Protein AF-A0A2E1HLK0-F1 (afdb_monomer_lite)

Radius of gyration: 20.89 Å; chains: 1; bounding box: 50×32×55 Å

Sequence (202 aa):
FPKSDHYNIGYCYNSGTPGMREALDKLLAERWPGEFVRNGKWKLKDTGEIVDCKKFGSVIPSYNDPKLFDEPVSGKNWVLCGDAAGHVNPIHGEGLNHCALGGRLAAKAISKGDPTLFEQYWRSHYSRDMYRAANTKHKIYKPFFMKVGFALGRTPALFGMLADLTRGEYKGKATTNFWFKLPLALIQALFGFKHKEIKALN

Secondary structure (DSSP, 8-state):
---TTS--------TTSTTHHHHHHHHHHHHSTTSSSSSEEEE-TTT--EEEE----------SSGGGGSS--EETTEE--GGGGT---TTT---HHHHHHHHHHHHHHHTTT-TTHHHHHHIIIIIHHHHHHHHHHHHHTSHHHHHHHHHHHTSHHHHHHHHHHHTT---S-HHHHHHHHHHHHHHHHHTT---HHHHTT-

pLDDT: mean 83.31, std 10.84, range [51.59, 98.44]

Structure (mmCIF, N/CA/C/O backbone):
data_AF-A0A2E1HLK0-F1
#
_entry.id   AF-A0A2E1HLK0-F1
#
loop_
_atom_site.group_PDB
_atom_site.id
_atom_site.type_symbol
_atom_site.label_atom_id
_atom_site.label_alt_id
_atom_site.label_comp_id
_atom_site.label_asym_id
_atom_site.label_entity_id
_atom_site.label_seq_id
_atom_site.pdbx_PDB_ins_code
_atom_site.Cartn_x
_atom_site.Cartn_y
_atom_site.Cartn_z
_atom_site.occupancy
_atom_site.B_iso_or_equiv
_atom_site.auth_seq_id
_atom_site.auth_comp_id
_atom_site.auth_asym_id
_atom_site.auth_atom_id
_atom_site.pdbx_PDB_model_num
ATOM 1 N N . PHE A 1 1 ? -11.020 -0.409 -8.533 1.00 53.44 1 PHE A N 1
ATOM 2 C CA . PHE A 1 1 ? -11.902 -1.587 -8.642 1.00 53.44 1 PHE A CA 1
ATOM 3 C C . PHE A 1 1 ? -12.263 -1.791 -10.101 1.00 53.44 1 PHE A C 1
ATOM 5 O O . PHE A 1 1 ? -12.565 -0.789 -10.744 1.00 53.44 1 PHE A O 1
ATOM 12 N N . PRO A 1 2 ? -12.163 -3.022 -10.629 1.00 55.78 2 PRO A N 1
ATOM 13 C CA . PRO A 1 2 ? -12.432 -3.290 -12.035 1.00 55.78 2 PRO A CA 1
ATOM 14 C C . PRO A 1 2 ? -13.895 -2.978 -12.344 1.00 55.78 2 PRO A C 1
ATOM 16 O O . PRO A 1 2 ? -14.793 -3.494 -11.682 1.00 55.78 2 PRO A O 1
ATOM 19 N N . LYS A 1 3 ? -14.126 -2.089 -13.308 1.00 64.06 3 LYS A N 1
ATOM 20 C CA . LYS A 1 3 ? -15.471 -1.805 -13.815 1.00 64.06 3 LYS A CA 1
ATOM 21 C C . LYS A 1 3 ? -15.766 -2.725 -14.995 1.00 64.06 3 LYS A C 1
ATOM 23 O O . LYS A 1 3 ? -14.882 -2.937 -15.822 1.00 64.06 3 LYS A O 1
ATOM 28 N N . SER A 1 4 ? -16.981 -3.263 -15.057 1.00 61.12 4 SER A N 1
ATOM 29 C CA . SER A 1 4 ? -17.417 -4.222 -16.085 1.00 61.12 4 SER A CA 1
ATOM 30 C C . SER A 1 4 ? -17.468 -3.634 -17.496 1.00 61.12 4 SER A C 1
ATOM 32 O O . SER A 1 4 ? -17.423 -4.367 -18.472 1.00 61.12 4 SER A O 1
ATOM 34 N N . ASP A 1 5 ? -17.564 -2.315 -17.593 1.00 63.12 5 ASP A N 1
ATOM 35 C CA . ASP A 1 5 ? -17.664 -1.520 -18.815 1.00 63.12 5 ASP A CA 1
ATOM 36 C C . ASP A 1 5 ? -16.339 -0.827 -19.189 1.00 63.12 5 ASP A C 1
ATOM 38 O O . ASP A 1 5 ? -16.300 -0.033 -20.124 1.00 63.12 5 ASP A O 1
ATOM 42 N N . HIS A 1 6 ? -15.243 -1.096 -18.467 1.00 60.41 6 HIS A N 1
ATOM 43 C CA . HIS A 1 6 ? -13.937 -0.487 -18.732 1.00 60.41 6 HIS A CA 1
ATOM 44 C C . HIS A 1 6 ? -12.842 -1.544 -18.866 1.00 60.41 6 HIS A C 1
ATOM 46 O O . HIS A 1 6 ? -12.786 -2.517 -18.113 1.00 60.41 6 HIS A O 1
ATOM 52 N N . TYR A 1 7 ? -11.890 -1.290 -19.760 1.00 65.31 7 TYR A N 1
ATOM 53 C CA . TYR A 1 7 ? -10.615 -1.991 -19.746 1.00 65.31 7 TYR A CA 1
ATOM 54 C C . TYR A 1 7 ? -9.758 -1.464 -18.587 1.00 65.31 7 TYR A C 1
ATOM 56 O O . TYR A 1 7 ? -9.489 -0.265 -18.498 1.00 65.31 7 TYR A O 1
ATOM 64 N N . ASN A 1 8 ? -9.363 -2.343 -17.662 1.00 65.06 8 ASN A N 1
ATOM 65 C CA . ASN A 1 8 ? -8.674 -1.948 -16.433 1.00 65.06 8 ASN A CA 1
ATOM 66 C C . ASN A 1 8 ? -7.194 -2.334 -16.507 1.00 65.06 8 ASN A C 1
ATOM 68 O O . ASN A 1 8 ? -6.843 -3.496 -16.318 1.00 65.06 8 ASN A O 1
ATOM 72 N N . ILE A 1 9 ? -6.327 -1.343 -16.717 1.00 67.06 9 ILE A N 1
ATOM 73 C CA . ILE A 1 9 ? -4.874 -1.506 -16.626 1.00 67.06 9 ILE A CA 1
ATOM 74 C C . ILE A 1 9 ? -4.381 -0.829 -15.341 1.00 67.06 9 ILE A C 1
ATOM 76 O O . ILE A 1 9 ? -4.510 0.384 -15.178 1.00 67.06 9 ILE A O 1
ATOM 80 N N . GLY A 1 10 ? -3.820 -1.607 -14.414 1.00 65.75 10 GLY A N 1
ATOM 81 C CA . GLY A 1 10 ? -3.313 -1.102 -13.137 1.00 65.75 10 GLY A CA 1
ATOM 82 C C . GLY A 1 10 ? -1.821 -0.776 -13.181 1.00 65.75 10 GLY A C 1
ATOM 83 O O . GLY A 1 10 ? -1.006 -1.651 -12.912 1.00 65.75 10 GLY A O 1
ATOM 84 N N . TYR A 1 11 ? -1.465 0.483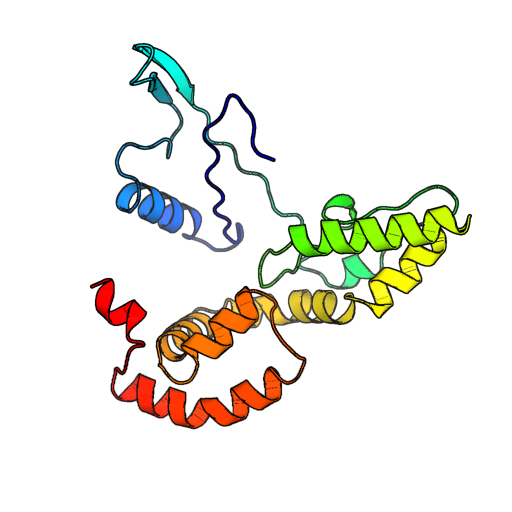 -13.449 1.00 71.94 11 TYR A N 1
ATOM 85 C CA . TYR A 1 11 ? -0.104 0.997 -13.251 1.00 71.94 11 TYR A CA 1
ATOM 86 C C . TYR A 1 11 ? -0.128 2.255 -12.390 1.00 71.94 11 TYR A C 1
ATOM 88 O O . TYR A 1 11 ? -0.922 3.166 -12.622 1.00 71.94 11 TYR A O 1
ATOM 96 N N . CYS A 1 12 ? 0.760 2.317 -11.402 1.00 72.94 12 CYS A N 1
ATOM 97 C CA . CYS A 1 12 ? 0.902 3.461 -10.512 1.00 72.94 12 CYS A CA 1
ATOM 98 C C . CYS A 1 12 ? 2.289 4.090 -10.641 1.00 72.94 12 CYS A C 1
ATOM 100 O O . CYS A 1 12 ? 3.286 3.411 -10.884 1.00 72.94 12 CYS A O 1
ATOM 102 N N . TYR A 1 13 ? 2.353 5.399 -10.431 1.00 71.88 13 TYR A N 1
ATOM 103 C CA . TYR A 1 13 ? 3.596 6.153 -10.339 1.00 71.88 13 TYR A CA 1
ATOM 104 C C . TYR A 1 13 ? 3.464 7.207 -9.242 1.00 71.88 13 TYR A C 1
ATOM 106 O O . TYR A 1 13 ? 2.358 7.596 -8.862 1.00 71.88 13 TYR A O 1
ATOM 114 N N . ASN A 1 14 ? 4.595 7.686 -8.733 1.00 72.38 14 ASN A N 1
ATOM 115 C CA . ASN A 1 14 ? 4.595 8.819 -7.819 1.00 72.38 14 ASN A CA 1
ATOM 116 C C . ASN A 1 14 ? 4.341 10.108 -8.616 1.00 72.38 14 ASN A C 1
ATOM 118 O O . ASN A 1 14 ? 5.215 10.556 -9.362 1.00 72.38 14 ASN A O 1
ATOM 122 N N . SER A 1 15 ? 3.157 10.703 -8.446 1.00 70.50 15 SER A N 1
ATOM 123 C CA . SER A 1 15 ? 2.731 11.911 -9.165 1.00 70.50 15 SER A CA 1
ATOM 124 C C . SER A 1 15 ? 3.633 13.124 -8.934 1.00 70.50 15 SER A C 1
ATOM 126 O O . SER A 1 15 ? 3.696 13.996 -9.793 1.00 70.50 15 SER A O 1
ATOM 128 N N . GLY A 1 16 ? 4.366 13.167 -7.817 1.00 69.44 16 GLY A N 1
ATOM 129 C CA . GLY A 1 16 ? 5.306 14.242 -7.502 1.00 69.44 16 GLY A CA 1
ATOM 130 C C . GLY A 1 16 ? 6.659 14.136 -8.213 1.00 69.44 16 GLY A C 1
ATOM 131 O O . GLY A 1 16 ? 7.515 14.987 -7.993 1.00 69.44 16 GLY A O 1
ATOM 132 N N . THR A 1 17 ? 6.895 13.099 -9.024 1.00 71.94 17 THR A N 1
ATOM 133 C CA . THR A 1 17 ? 8.168 12.916 -9.740 1.00 71.94 17 THR A CA 1
ATOM 134 C C . THR A 1 17 ? 8.061 13.466 -11.168 1.00 71.94 17 THR A C 1
ATOM 136 O O . THR A 1 17 ? 7.301 12.906 -11.964 1.00 71.94 17 THR A O 1
ATOM 139 N N . PRO A 1 18 ? 8.815 14.524 -11.534 1.00 78.00 18 PRO A N 1
ATOM 140 C CA . PRO A 1 18 ? 8.774 15.088 -12.884 1.00 78.00 18 PRO A CA 1
ATOM 141 C C . PRO A 1 18 ? 9.141 14.054 -13.958 1.00 78.00 18 PRO A C 1
ATOM 143 O O . PRO A 1 18 ? 10.052 13.250 -13.757 1.00 78.00 18 PRO A O 1
ATOM 146 N N . GLY A 1 19 ? 8.448 14.066 -15.099 1.00 80.12 19 GLY A N 1
ATOM 147 C CA . GLY A 1 19 ? 8.736 13.174 -16.230 1.00 80.12 19 GLY A CA 1
ATOM 148 C C . GLY A 1 19 ? 8.193 11.744 -16.096 1.00 80.12 19 GLY A C 1
ATOM 149 O O . GLY A 1 19 ? 8.220 10.983 -17.065 1.00 80.12 19 GLY A O 1
ATOM 150 N N . MET A 1 20 ? 7.706 11.338 -14.914 1.00 79.75 20 MET A N 1
ATOM 151 C CA . MET A 1 20 ? 7.222 9.965 -14.701 1.00 79.75 20 MET A CA 1
ATOM 152 C C . MET A 1 20 ? 5.920 9.670 -15.436 1.00 79.75 20 MET A C 1
ATOM 154 O O . MET A 1 20 ? 5.712 8.534 -15.859 1.00 79.75 20 MET A O 1
ATOM 158 N N . ARG A 1 21 ? 5.053 10.673 -15.609 1.00 79.31 21 ARG A N 1
ATOM 159 C CA . ARG A 1 21 ? 3.814 10.514 -16.377 1.00 79.31 21 ARG A CA 1
ATOM 160 C C . ARG A 1 21 ? 4.132 10.223 -17.840 1.00 79.31 21 ARG A C 1
ATOM 162 O O . ARG A 1 21 ? 3.582 9.289 -18.408 1.00 79.31 21 ARG A O 1
ATOM 169 N N . GLU A 1 22 ? 5.043 10.992 -18.420 1.00 83.62 22 GLU A N 1
ATOM 170 C CA . GLU A 1 22 ? 5.486 10.873 -19.805 1.00 83.62 22 GLU A CA 1
ATOM 171 C C . GLU A 1 22 ? 6.204 9.540 -20.034 1.00 83.62 22 GLU A C 1
ATOM 173 O O . GLU A 1 22 ? 5.941 8.854 -21.020 1.00 83.62 22 GLU A O 1
ATOM 178 N N . ALA A 1 23 ? 7.069 9.138 -19.098 1.00 83.56 23 ALA A N 1
ATOM 179 C CA . ALA A 1 23 ? 7.744 7.846 -19.140 1.00 83.56 23 ALA A CA 1
ATOM 180 C C . ALA A 1 23 ? 6.754 6.674 -19.058 1.00 83.56 23 ALA A C 1
ATOM 182 O O . ALA A 1 23 ? 6.905 5.698 -19.793 1.00 83.56 23 ALA A O 1
ATOM 183 N N . LEU A 1 24 ? 5.728 6.773 -18.204 1.00 80.38 24 LEU A N 1
ATOM 184 C CA . LEU A 1 24 ? 4.675 5.765 -18.115 1.00 80.38 24 LEU A CA 1
ATOM 185 C C . LEU A 1 24 ? 3.837 5.722 -19.396 1.00 80.38 24 LEU A C 1
ATOM 187 O O . LEU A 1 24 ? 3.612 4.642 -19.930 1.00 80.38 24 LEU A O 1
ATOM 191 N N . ASP A 1 25 ? 3.418 6.874 -19.918 1.00 78.69 25 ASP A N 1
ATOM 192 C CA . ASP A 1 25 ? 2.659 6.946 -21.169 1.00 78.69 25 ASP A CA 1
ATOM 193 C C . ASP A 1 25 ? 3.462 6.343 -22.340 1.00 78.69 25 ASP A C 1
ATOM 195 O O . ASP A 1 25 ? 2.898 5.614 -23.158 1.00 78.69 25 ASP A O 1
ATOM 199 N N . LYS A 1 26 ? 4.785 6.569 -22.388 1.00 83.94 26 LYS A N 1
ATOM 200 C CA . LYS A 1 26 ? 5.690 5.932 -23.356 1.00 83.94 26 LYS A CA 1
ATOM 201 C C . LYS A 1 26 ? 5.766 4.413 -23.165 1.00 83.94 26 LYS A C 1
ATOM 203 O O . LYS A 1 26 ? 5.595 3.683 -24.135 1.00 83.94 26 LYS A O 1
ATOM 208 N N . LEU A 1 27 ? 5.970 3.939 -21.934 1.00 83.31 27 LEU A N 1
ATOM 209 C CA . LEU A 1 27 ? 6.027 2.506 -21.620 1.00 83.31 27 LEU A CA 1
ATOM 210 C C . LEU A 1 27 ? 4.739 1.782 -22.031 1.00 83.31 27 LEU A C 1
ATOM 212 O O . LEU A 1 27 ? 4.796 0.703 -22.616 1.00 83.31 27 LEU A O 1
ATOM 216 N N . LEU A 1 28 ? 3.581 2.374 -21.729 1.00 79.44 28 LEU A N 1
ATOM 217 C CA . LEU A 1 28 ? 2.286 1.802 -22.084 1.00 79.44 28 LEU A CA 1
ATOM 218 C C . LEU A 1 28 ? 2.115 1.710 -23.605 1.00 79.44 28 LEU A C 1
ATOM 220 O O . LEU A 1 28 ? 1.665 0.680 -24.098 1.00 79.44 28 LEU A O 1
ATOM 224 N N . ALA A 1 29 ? 2.517 2.751 -24.342 1.00 78.38 29 ALA A N 1
ATOM 225 C CA . ALA A 1 29 ? 2.457 2.761 -25.801 1.00 78.38 29 ALA A CA 1
ATOM 226 C C . ALA A 1 29 ? 3.398 1.727 -26.446 1.00 78.38 29 ALA A C 1
ATOM 228 O O . ALA A 1 29 ? 3.030 1.107 -27.439 1.00 78.38 29 ALA A O 1
ATOM 229 N N . GLU A 1 30 ? 4.594 1.528 -25.885 1.00 82.12 30 GLU A N 1
ATOM 230 C CA . GLU A 1 30 ? 5.558 0.531 -26.368 1.00 82.12 30 GLU A CA 1
ATOM 231 C C . GLU A 1 30 ? 5.109 -0.903 -26.071 1.00 82.12 30 GLU A C 1
ATOM 233 O O . GLU A 1 30 ? 5.282 -1.793 -26.903 1.00 82.12 30 GLU A O 1
ATOM 238 N N . ARG A 1 31 ? 4.552 -1.150 -24.879 1.00 79.31 31 ARG A N 1
ATOM 239 C CA . ARG A 1 31 ? 4.238 -2.508 -24.422 1.00 79.31 31 ARG A CA 1
ATOM 240 C C . ARG A 1 31 ? 2.872 -3.008 -24.890 1.00 79.31 31 ARG A C 1
ATOM 242 O O . ARG A 1 31 ? 2.741 -4.209 -25.120 1.00 79.31 31 ARG A O 1
ATOM 249 N N . TRP A 1 32 ? 1.903 -2.109 -25.058 1.00 74.44 32 TRP A N 1
ATOM 250 C CA . TRP A 1 32 ? 0.558 -2.409 -25.562 1.00 74.44 32 TRP A CA 1
ATOM 251 C C . TRP A 1 32 ? 0.195 -1.478 -26.723 1.00 74.44 32 TRP A C 1
ATOM 253 O O . TRP A 1 32 ? -0.695 -0.628 -26.598 1.00 74.44 32 TRP A O 1
ATOM 263 N N . PRO A 1 33 ? 0.899 -1.602 -27.863 1.00 68.75 33 PRO A N 1
ATOM 264 C CA . PRO A 1 33 ? 0.634 -0.767 -29.021 1.00 68.75 33 PRO A CA 1
ATOM 265 C C . PRO A 1 33 ? -0.804 -0.983 -29.498 1.00 68.75 33 PRO A C 1
ATOM 267 O O . PRO A 1 33 ? -1.223 -2.105 -29.773 1.00 68.75 33 PRO A O 1
ATOM 270 N N . GLY A 1 34 ? -1.561 0.108 -29.592 1.00 63.28 34 GLY A N 1
ATOM 271 C CA . GLY A 1 34 ? -2.949 0.080 -30.042 1.00 63.28 34 GLY A CA 1
ATOM 272 C C . GLY A 1 34 ? -3.981 -0.240 -28.961 1.00 63.28 34 GLY A C 1
ATOM 273 O O . GLY A 1 34 ? -5.159 -0.125 -29.257 1.00 63.28 34 GLY A O 1
ATOM 274 N N . GLU A 1 35 ? -3.602 -0.570 -27.723 1.00 63.56 35 GLU A N 1
ATOM 275 C CA . GLU A 1 35 ? -4.590 -0.685 -26.642 1.00 63.56 35 GLU A CA 1
ATOM 276 C C . GLU A 1 35 ? -4.967 0.685 -26.051 1.00 63.56 35 GLU A C 1
ATOM 278 O O . GLU A 1 35 ? -4.435 1.722 -26.444 1.00 63.56 35 GLU A O 1
ATOM 283 N N . PHE A 1 36 ? -5.930 0.697 -25.124 1.00 63.16 36 PHE A N 1
ATOM 284 C CA . PHE A 1 36 ? -6.609 1.855 -24.523 1.00 63.16 36 PHE A CA 1
ATOM 285 C C . PHE A 1 36 ? -5.708 2.785 -23.681 1.00 63.16 36 PHE A C 1
ATOM 287 O O . PHE A 1 36 ? -5.995 3.091 -22.524 1.00 63.16 36 PHE A O 1
ATOM 294 N N . VAL A 1 37 ? -4.596 3.263 -24.237 1.00 62.97 37 VAL A N 1
ATOM 295 C CA . VAL A 1 37 ? -3.632 4.120 -23.532 1.00 62.97 37 VAL A CA 1
ATOM 296 C C . VAL A 1 37 ? -4.095 5.585 -23.491 1.00 62.97 37 VAL A C 1
ATOM 298 O O . VAL A 1 37 ? -3.630 6.380 -22.669 1.00 62.97 37 VAL A O 1
ATOM 301 N N . ARG A 1 38 ? -5.032 5.965 -24.370 1.00 66.00 38 ARG A N 1
ATOM 302 C CA . ARG A 1 38 ? -5.575 7.325 -24.494 1.00 66.00 38 ARG A CA 1
ATOM 303 C C . ARG A 1 38 ? -7.095 7.309 -24.595 1.00 66.00 38 ARG A C 1
ATOM 305 O O . ARG A 1 38 ? -7.689 6.306 -24.973 1.00 66.00 38 ARG A O 1
ATOM 312 N N . ASN A 1 39 ? -7.703 8.451 -24.276 1.00 74.25 39 ASN A N 1
ATOM 313 C CA . ASN A 1 39 ? -9.124 8.659 -24.532 1.00 74.25 39 ASN A CA 1
ATOM 314 C C . ASN A 1 39 ? -9.400 8.501 -26.033 1.00 74.25 39 ASN A C 1
ATOM 316 O O . ASN A 1 39 ? -8.664 9.068 -26.843 1.00 74.25 39 ASN A O 1
ATOM 320 N N . GLY A 1 40 ? -10.443 7.765 -26.405 1.00 75.75 40 GLY A N 1
ATOM 321 C CA . GLY A 1 40 ? -10.755 7.522 -27.811 1.00 75.75 40 GLY A CA 1
ATOM 322 C C . GLY A 1 40 ? -11.952 6.606 -28.023 1.00 75.75 40 GLY A C 1
ATOM 323 O O . GLY A 1 40 ? -12.558 6.135 -27.065 1.00 75.75 40 GLY A O 1
ATOM 324 N N . LYS A 1 41 ? -12.277 6.364 -29.295 1.00 77.31 41 LYS A N 1
ATOM 325 C CA . LYS A 1 41 ? -13.318 5.426 -29.723 1.00 77.31 41 LYS A CA 1
ATOM 326 C C . LYS A 1 41 ? -12.681 4.118 -30.156 1.00 77.31 41 LYS A C 1
ATOM 328 O O . LYS A 1 41 ? -11.711 4.140 -30.913 1.00 77.31 41 LYS A O 1
ATOM 333 N N . TRP A 1 42 ? -13.234 2.998 -29.712 1.00 73.25 42 TRP A N 1
ATOM 334 C CA . TRP A 1 42 ? -12.693 1.680 -30.015 1.00 73.25 42 TRP A CA 1
ATOM 335 C C . TRP A 1 42 ? -13.759 0.738 -30.534 1.00 73.25 42 TRP A C 1
ATOM 337 O O . TRP A 1 42 ? -14.841 0.665 -29.964 1.00 73.25 42 TRP A O 1
ATOM 347 N N . LYS A 1 43 ? -13.432 -0.012 -31.587 1.00 78.12 43 LYS A N 1
ATOM 348 C CA . LYS A 1 43 ? -14.327 -1.011 -32.162 1.00 78.12 43 LYS A CA 1
ATOM 349 C C . LYS A 1 43 ? -14.036 -2.383 -31.553 1.00 78.12 43 LYS A C 1
ATOM 351 O O . LYS A 1 43 ? -12.950 -2.924 -31.751 1.00 78.12 43 LYS A O 1
ATOM 356 N N . LEU A 1 44 ? -14.994 -2.948 -30.825 1.00 77.06 44 LEU A N 1
ATOM 357 C CA . LEU A 1 44 ? -14.895 -4.297 -30.268 1.00 77.06 44 LEU A CA 1
ATOM 358 C C . LEU A 1 44 ? -14.761 -5.320 -31.404 1.00 77.06 44 LEU A C 1
ATOM 360 O O . LEU A 1 44 ? -15.513 -5.275 -32.377 1.00 77.06 44 LEU A O 1
ATOM 364 N N . LYS A 1 45 ? -13.793 -6.238 -31.295 1.00 77.44 45 LYS A N 1
ATOM 365 C CA . LYS A 1 45 ? -13.491 -7.212 -32.359 1.00 77.44 45 LYS A CA 1
ATOM 366 C C . LYS A 1 45 ? -14.640 -8.199 -32.579 1.00 77.44 45 LYS A C 1
ATOM 368 O O . LYS A 1 45 ? -14.925 -8.541 -33.721 1.00 77.44 45 LYS A O 1
ATOM 373 N N . ASP A 1 46 ? -15.293 -8.604 -31.493 1.00 79.75 46 ASP A N 1
ATOM 374 C CA . ASP A 1 46 ? -16.302 -9.664 -31.516 1.00 79.75 46 ASP A CA 1
ATOM 375 C C . ASP A 1 46 ? -17.695 -9.143 -31.900 1.00 79.75 46 ASP A C 1
ATOM 377 O O . ASP A 1 46 ? -18.425 -9.813 -32.623 1.00 79.75 46 ASP A O 1
ATOM 381 N N . THR A 1 47 ? -18.060 -7.932 -31.460 1.00 85.31 47 THR A N 1
ATOM 382 C CA . THR A 1 47 ? -19.398 -7.351 -31.697 1.00 85.31 47 THR A CA 1
ATOM 383 C C . THR A 1 47 ? -19.415 -6.252 -32.758 1.00 85.31 47 THR A C 1
ATOM 385 O O . THR A 1 47 ? -20.472 -5.906 -33.277 1.00 85.31 47 THR A O 1
ATOM 388 N N . GLY A 1 48 ? -18.261 -5.666 -33.088 1.00 84.88 48 GLY A N 1
ATOM 389 C CA . GLY A 1 48 ? -18.162 -4.519 -33.990 1.00 84.88 48 GLY A CA 1
ATOM 390 C C . GLY A 1 48 ? -18.681 -3.198 -33.410 1.00 84.88 48 GLY A C 1
ATOM 391 O O . GLY A 1 48 ? -18.656 -2.190 -34.118 1.00 84.88 48 GLY A O 1
ATOM 392 N N . GLU A 1 49 ? -19.129 -3.189 -32.154 1.00 85.75 49 GLU A N 1
ATOM 393 C CA . GLU A 1 49 ? -19.618 -2.004 -31.451 1.00 85.75 49 GLU A CA 1
ATOM 394 C C . GLU A 1 49 ? -18.485 -1.005 -31.199 1.00 85.75 49 GLU A C 1
ATOM 396 O O . GLU A 1 49 ? -17.358 -1.397 -30.890 1.00 85.75 49 GLU A O 1
ATOM 401 N N . ILE A 1 50 ? -18.789 0.290 -31.321 1.00 82.19 50 ILE A N 1
ATOM 402 C CA . ILE A 1 50 ? -17.849 1.365 -31.005 1.00 82.19 50 ILE A CA 1
ATOM 403 C C . ILE A 1 50 ? -18.120 1.867 -29.586 1.00 82.19 50 ILE A C 1
ATOM 405 O O . ILE A 1 50 ? -19.156 2.478 -29.342 1.00 82.19 50 ILE A O 1
ATOM 409 N N . VAL A 1 51 ? -17.162 1.669 -28.684 1.00 81.06 51 VAL A N 1
ATOM 410 C CA . VAL A 1 51 ? -17.225 2.128 -27.291 1.00 81.06 51 VAL A CA 1
ATOM 411 C C . VAL A 1 51 ? -16.311 3.330 -27.060 1.00 81.06 51 VAL A C 1
ATOM 413 O O . VAL A 1 51 ? -15.216 3.418 -27.624 1.00 81.06 51 VAL A O 1
ATOM 416 N N . ASP A 1 52 ? -16.759 4.263 -26.220 1.00 80.19 52 ASP A N 1
ATOM 417 C CA . ASP A 1 52 ? -15.925 5.365 -25.743 1.00 80.19 52 ASP A CA 1
ATOM 418 C C . ASP A 1 52 ? -15.029 4.873 -24.607 1.00 80.19 52 ASP A C 1
ATOM 420 O O . ASP A 1 52 ? -15.495 4.422 -23.560 1.00 80.19 52 ASP A O 1
ATOM 424 N N . CYS A 1 53 ? -13.724 5.025 -24.773 1.00 71.31 53 CYS A N 1
ATOM 425 C CA . CYS A 1 53 ? -12.754 4.670 -23.755 1.00 71.31 53 CYS A CA 1
ATOM 426 C C . CYS A 1 53 ? -12.199 5.919 -23.101 1.00 71.31 53 CYS A C 1
ATOM 428 O O . CYS A 1 53 ? -11.674 6.820 -23.757 1.00 71.31 53 CYS A O 1
ATOM 430 N N . LYS A 1 54 ? -12.325 5.963 -21.776 1.00 72.56 54 LYS A N 1
ATOM 431 C CA . LYS A 1 54 ? -11.846 7.055 -20.936 1.00 72.56 54 LYS A CA 1
ATOM 432 C C . LYS A 1 54 ? -10.746 6.521 -20.033 1.00 72.56 54 LYS A C 1
ATOM 434 O O . LYS A 1 54 ? -10.972 5.606 -19.244 1.00 72.56 54 LYS A O 1
ATOM 439 N N . LYS A 1 55 ? -9.559 7.121 -20.123 1.00 71.44 55 LYS A N 1
ATOM 440 C CA . LYS A 1 55 ? -8.464 6.890 -19.186 1.00 71.44 55 LYS A CA 1
ATOM 441 C C . LYS A 1 55 ? -8.940 7.310 -17.802 1.00 71.44 55 LYS A C 1
ATOM 443 O O . LYS A 1 55 ? -9.219 8.483 -17.557 1.00 71.44 55 LYS A O 1
ATOM 448 N N . PHE A 1 56 ? -9.010 6.341 -16.903 1.00 69.81 56 PHE A N 1
ATOM 449 C CA . PHE A 1 56 ? -9.323 6.565 -15.504 1.00 69.81 56 PHE A CA 1
ATOM 450 C C . PHE A 1 56 ? -8.122 6.152 -14.661 1.00 69.81 56 PHE A C 1
ATOM 452 O O . PHE A 1 56 ? -7.607 5.046 -14.793 1.00 69.81 56 PHE A O 1
ATOM 459 N N . GLY A 1 57 ? -7.669 7.059 -13.804 1.00 71.69 57 GLY A N 1
ATOM 460 C CA . GLY A 1 57 ? -6.649 6.792 -12.801 1.00 71.69 57 GLY A CA 1
ATOM 461 C C . GLY A 1 57 ? -7.139 7.303 -11.458 1.00 71.69 57 GLY A C 1
ATOM 462 O O . GLY A 1 57 ? -7.775 8.354 -11.387 1.00 71.69 57 GLY A O 1
ATOM 463 N N . SER A 1 58 ? -6.856 6.560 -10.396 1.00 72.44 58 SER A N 1
ATOM 464 C CA . SER A 1 58 ? -7.115 6.999 -9.027 1.00 72.44 58 SER A CA 1
ATOM 465 C C . SER A 1 58 ? -5.797 7.339 -8.350 1.00 72.44 58 SER A C 1
ATOM 467 O O . SER A 1 58 ? -4.784 6.676 -8.573 1.00 72.44 58 SER A O 1
ATOM 469 N N . VAL A 1 59 ? -5.812 8.385 -7.528 1.00 76.38 59 VAL A N 1
ATOM 470 C CA . VAL A 1 59 ? -4.674 8.694 -6.665 1.00 76.38 59 VAL A CA 1
ATOM 471 C C . VAL A 1 59 ? -4.644 7.658 -5.551 1.00 76.38 59 VAL A C 1
ATOM 473 O O . VAL A 1 59 ? -5.665 7.391 -4.923 1.00 76.38 59 VAL A O 1
ATOM 476 N N . ILE A 1 60 ? -3.473 7.076 -5.316 1.00 77.81 60 ILE A N 1
ATOM 477 C CA . ILE A 1 60 ? -3.260 6.181 -4.183 1.00 77.81 60 ILE A CA 1
ATOM 478 C C . ILE A 1 60 ? -3.078 7.050 -2.928 1.00 77.81 60 ILE A C 1
ATOM 480 O O . ILE A 1 60 ? -2.168 7.889 -2.929 1.00 77.81 60 ILE A O 1
ATOM 484 N N . PRO A 1 61 ? -3.886 6.872 -1.864 1.00 80.25 61 PRO A N 1
ATOM 485 C CA . PRO A 1 61 ? -3.805 7.671 -0.641 1.00 80.25 61 PRO A CA 1
ATOM 486 C C . PRO A 1 61 ? -2.617 7.231 0.231 1.00 80.25 61 PRO A C 1
ATOM 488 O O . PRO A 1 61 ? -2.768 6.701 1.325 1.00 80.25 61 PRO A O 1
ATOM 491 N N . SER A 1 62 ? -1.402 7.430 -0.281 1.00 83.25 62 SER A N 1
ATOM 492 C CA . SER A 1 62 ? -0.147 7.141 0.415 1.00 83.25 62 SER A CA 1
ATOM 493 C C . SER A 1 62 ? 0.343 8.392 1.143 1.00 83.25 62 SER A C 1
ATOM 495 O O . SER A 1 62 ? 0.782 9.349 0.496 1.00 83.25 62 SER A O 1
ATOM 497 N N . TYR A 1 63 ? 0.408 8.353 2.471 1.00 87.88 63 TYR A N 1
ATOM 498 C CA . TYR A 1 63 ? 0.949 9.460 3.257 1.00 87.88 63 TYR A CA 1
ATOM 499 C C . TYR A 1 63 ? 2.449 9.698 3.014 1.00 87.88 63 TYR A C 1
ATOM 501 O O . TYR A 1 63 ? 3.264 8.777 2.902 1.00 87.88 63 TYR A O 1
ATOM 509 N N . ASN A 1 64 ? 2.811 10.978 2.887 1.00 82.31 64 ASN A N 1
ATOM 510 C CA . ASN A 1 64 ? 4.204 11.437 2.860 1.00 82.31 64 ASN A CA 1
ATOM 511 C C . ASN A 1 64 ? 4.688 11.803 4.266 1.00 82.31 64 ASN A C 1
ATOM 513 O O . ASN A 1 64 ? 5.857 11.597 4.577 1.00 82.31 64 ASN A O 1
ATOM 517 N N . ASP A 1 65 ? 3.792 12.350 5.089 1.00 89.62 65 ASP A N 1
ATOM 518 C CA . ASP A 1 65 ? 4.075 12.729 6.466 1.00 89.62 65 ASP A CA 1
ATOM 519 C C . ASP A 1 65 ? 3.687 11.571 7.401 1.00 89.62 65 ASP A C 1
ATOM 521 O O . ASP A 1 65 ? 2.509 11.204 7.445 1.00 89.62 65 ASP A O 1
ATOM 525 N N . PRO A 1 66 ? 4.640 10.968 8.136 1.00 91.88 66 PRO A N 1
ATOM 526 C CA . PRO A 1 66 ? 4.338 9.900 9.083 1.00 91.88 66 PRO A CA 1
ATOM 527 C C . PRO A 1 66 ? 3.393 10.335 10.211 1.00 91.88 66 PRO A C 1
ATOM 529 O O . PRO A 1 66 ? 2.724 9.471 10.768 1.00 91.88 66 PRO A O 1
ATOM 532 N N . LYS A 1 67 ? 3.299 11.632 10.535 1.00 93.88 67 LYS A N 1
ATOM 533 C CA . LYS A 1 67 ? 2.392 12.136 11.581 1.00 93.88 67 LYS A CA 1
ATOM 534 C C . LYS A 1 67 ? 0.921 11.910 11.249 1.00 93.88 67 LYS A C 1
ATOM 536 O O . LYS A 1 67 ? 0.102 11.800 12.147 1.00 93.88 67 LYS A O 1
ATOM 541 N N . LEU A 1 68 ? 0.582 11.770 9.967 1.00 92.94 68 LEU A N 1
ATOM 542 C CA . LEU A 1 68 ? -0.785 11.450 9.549 1.00 92.94 68 LEU A CA 1
ATOM 543 C C . LEU A 1 68 ? -1.244 10.061 10.029 1.00 92.94 68 LEU A C 1
ATOM 545 O O . LEU A 1 68 ? -2.440 9.799 10.057 1.00 92.94 68 LEU A O 1
ATOM 549 N N . PHE A 1 69 ? -0.320 9.178 10.426 1.00 94.56 69 PHE A N 1
ATOM 550 C CA . PHE A 1 69 ? -0.641 7.893 11.060 1.00 94.56 69 PHE A CA 1
ATOM 551 C C . PHE A 1 69 ? -0.902 8.002 12.576 1.00 94.56 69 PHE A C 1
ATOM 553 O O . PHE A 1 69 ? -1.297 7.016 13.206 1.00 94.56 69 PHE A O 1
ATOM 560 N N . ASP A 1 70 ? -0.660 9.170 13.179 1.00 95.56 70 ASP A N 1
ATOM 561 C CA . ASP A 1 70 ? -0.977 9.425 14.587 1.00 95.56 70 ASP A CA 1
ATOM 562 C C . ASP A 1 70 ? -2.472 9.724 14.780 1.00 95.56 70 ASP A C 1
ATOM 564 O O . ASP A 1 70 ? -2.991 9.525 15.878 1.00 95.56 70 ASP A O 1
ATOM 568 N N . GLU A 1 71 ? -3.171 10.124 13.712 1.00 95.25 71 GLU A N 1
ATOM 569 C CA . GLU A 1 71 ? -4.617 10.332 13.728 1.00 95.25 71 GLU A CA 1
ATOM 570 C C . GLU A 1 71 ? -5.359 9.025 14.052 1.00 95.25 71 GLU A C 1
ATOM 572 O O . GLU A 1 71 ? -5.005 7.960 13.531 1.00 95.25 71 GLU A O 1
ATOM 577 N N . PRO A 1 72 ? -6.395 9.071 14.907 1.00 96.31 72 PRO A N 1
ATOM 578 C CA . PRO A 1 72 ? -7.171 7.887 15.232 1.00 96.31 72 PRO A CA 1
ATOM 579 C C . PRO A 1 72 ? -7.900 7.378 13.988 1.00 96.31 72 PRO A C 1
ATOM 581 O O . PRO A 1 72 ? -8.501 8.150 13.240 1.00 96.31 72 PRO A O 1
ATOM 584 N N . VAL A 1 73 ? -7.911 6.059 13.798 1.00 97.25 73 VAL A N 1
ATOM 585 C CA . VAL A 1 73 ? -8.647 5.399 12.705 1.00 97.25 73 VAL A CA 1
ATOM 586 C C . VAL A 1 73 ? -9.762 4.496 13.234 1.00 97.25 73 VAL A C 1
ATOM 588 O O . VAL A 1 73 ? -10.375 3.738 12.487 1.00 97.25 73 VAL A O 1
ATOM 591 N N . SER A 1 74 ? -10.083 4.599 14.523 1.00 98.25 74 SER A N 1
ATOM 592 C CA . SER A 1 74 ? -11.277 4.002 15.114 1.00 98.25 74 SER A CA 1
ATOM 593 C C . SER A 1 74 ? -11.780 4.782 16.327 1.00 98.25 74 SER A C 1
ATOM 595 O O . SER A 1 74 ? -11.029 5.491 16.997 1.00 98.25 74 SER A O 1
ATOM 597 N N . GLY A 1 75 ? -13.070 4.634 16.615 1.00 97.62 75 GLY A N 1
ATOM 598 C CA . GLY A 1 75 ? -13.747 5.226 17.763 1.00 97.62 75 GLY A CA 1
ATOM 599 C C . GLY A 1 75 ? -14.954 4.391 18.191 1.00 97.62 75 GLY A C 1
ATOM 600 O O . GLY A 1 75 ? -15.162 3.287 17.698 1.00 97.62 75 GLY A O 1
ATOM 601 N N . LYS A 1 76 ? -15.770 4.911 19.118 1.00 95.88 76 LYS A N 1
ATOM 602 C CA . LYS A 1 76 ? -16.854 4.149 19.777 1.00 95.88 76 LYS A CA 1
ATOM 603 C C . LYS A 1 76 ? -17.810 3.436 18.806 1.00 95.88 76 LYS A C 1
ATOM 605 O O . LYS A 1 76 ? -18.316 2.367 19.123 1.00 95.88 76 LYS A O 1
ATOM 610 N N . ASN A 1 77 ? -18.084 4.033 17.652 1.00 96.25 77 ASN A N 1
ATOM 611 C CA . ASN A 1 77 ? -19.067 3.555 16.678 1.00 96.25 77 ASN A CA 1
ATOM 612 C C . ASN A 1 77 ? -18.555 3.598 15.230 1.00 96.25 77 ASN A C 1
ATOM 614 O O . ASN A 1 77 ? -19.359 3.563 14.300 1.00 96.25 77 ASN A O 1
ATOM 618 N N . TRP A 1 78 ? -17.242 3.704 15.022 1.00 97.81 78 TRP A N 1
ATOM 619 C CA . TRP A 1 78 ? -16.672 3.829 13.684 1.00 97.81 78 TRP A CA 1
ATOM 620 C C . TRP A 1 78 ? -15.276 3.216 13.600 1.00 97.81 78 TRP A C 1
ATOM 622 O O . TRP A 1 78 ? -14.532 3.172 14.579 1.00 97.81 78 TRP A O 1
ATOM 632 N N . VAL A 1 79 ? -14.930 2.754 12.400 1.00 98.06 79 VAL A N 1
ATOM 633 C CA . VAL A 1 79 ? -13.594 2.282 12.030 1.00 98.06 79 VAL A CA 1
ATOM 634 C C . VAL A 1 79 ? -13.310 2.735 10.603 1.00 98.06 79 VAL A C 1
ATOM 636 O O . VAL A 1 79 ? -14.140 2.550 9.715 1.00 98.06 79 VAL A O 1
ATOM 639 N N . LEU A 1 80 ? -12.126 3.292 10.380 1.00 97.19 80 LEU A N 1
ATOM 640 C CA . LEU A 1 80 ? -11.532 3.501 9.068 1.00 97.19 80 LEU A CA 1
ATOM 641 C C . LEU A 1 80 ? -10.489 2.403 8.858 1.00 97.19 80 LEU A C 1
ATOM 643 O O . LEU A 1 80 ? -9.664 2.143 9.726 1.00 97.19 80 LEU A O 1
ATOM 647 N N . CYS A 1 81 ? -10.495 1.739 7.706 1.00 94.25 81 CYS A N 1
ATOM 648 C CA . CYS A 1 81 ? -9.472 0.750 7.371 1.00 94.25 81 CYS A CA 1
ATOM 649 C C . CYS A 1 81 ? -9.094 0.836 5.890 1.00 94.25 81 CYS A C 1
ATOM 651 O O . CYS A 1 81 ? -9.815 1.428 5.086 1.00 94.25 81 CYS A O 1
ATOM 653 N N . GLY A 1 82 ? -7.941 0.261 5.536 1.00 92.19 82 GLY A N 1
ATOM 654 C CA . GLY A 1 82 ? -7.421 0.339 4.174 1.00 92.19 82 GLY A CA 1
ATOM 655 C C . GLY A 1 82 ? -7.171 1.778 3.721 1.00 92.19 82 GLY A C 1
ATOM 656 O O . GLY A 1 82 ? -6.717 2.613 4.505 1.00 92.19 82 GLY A O 1
ATOM 657 N N . ASP A 1 83 ? -7.523 2.071 2.472 1.00 90.81 83 ASP A N 1
ATOM 658 C CA . ASP A 1 83 ? -7.394 3.398 1.858 1.00 90.81 83 ASP A CA 1
ATOM 659 C C . ASP A 1 83 ? -8.115 4.504 2.650 1.00 90.81 83 ASP A C 1
ATOM 661 O O . ASP A 1 83 ? -7.610 5.621 2.723 1.00 90.81 83 ASP A O 1
ATOM 665 N N . ALA A 1 84 ? -9.245 4.196 3.302 1.00 92.25 84 ALA A N 1
ATOM 666 C CA . ALA A 1 84 ? -9.984 5.164 4.121 1.00 92.25 84 ALA A CA 1
ATOM 667 C C . ALA A 1 84 ? -9.213 5.600 5.380 1.00 92.25 84 ALA A C 1
ATOM 669 O O . ALA A 1 84 ? -9.458 6.679 5.908 1.00 92.25 84 ALA A O 1
ATOM 670 N N . ALA A 1 85 ? -8.280 4.769 5.848 1.00 93.25 85 ALA A N 1
ATOM 671 C CA . ALA A 1 85 ? -7.365 5.072 6.947 1.00 93.25 85 ALA A CA 1
ATOM 672 C C . ALA A 1 85 ? -5.989 5.563 6.458 1.00 93.25 85 ALA A C 1
ATOM 674 O O . ALA A 1 85 ? -5.075 5.744 7.259 1.00 93.25 85 ALA A O 1
ATOM 675 N N . GLY A 1 86 ? -5.791 5.708 5.141 1.00 91.62 86 GLY A N 1
ATOM 676 C CA . GLY A 1 86 ? -4.475 5.975 4.556 1.00 91.62 86 GLY A CA 1
ATOM 677 C C . GLY A 1 86 ? -3.470 4.836 4.761 1.00 91.62 86 GLY A C 1
ATOM 678 O O . GLY A 1 86 ? -2.263 5.052 4.660 1.00 91.62 86 GLY A O 1
ATOM 679 N N . HIS A 1 87 ? -3.938 3.614 5.054 1.00 92.88 87 HIS A N 1
ATOM 680 C CA . HIS A 1 87 ? -3.100 2.433 5.283 1.00 92.88 87 HIS A CA 1
ATOM 681 C C . HIS A 1 87 ? -2.552 1.865 3.965 1.00 92.88 87 HIS A C 1
ATOM 683 O O . HIS A 1 87 ? -2.802 0.714 3.614 1.00 92.88 87 HIS A O 1
ATOM 689 N N . VAL A 1 88 ? -1.791 2.674 3.230 1.00 90.62 88 VAL A N 1
ATOM 690 C CA . VAL A 1 88 ? -1.096 2.276 2.006 1.00 90.62 88 VAL A CA 1
ATOM 691 C C . VAL A 1 88 ? 0.396 2.475 2.188 1.00 90.62 88 VAL A C 1
ATOM 693 O O . VAL A 1 88 ? 0.834 3.570 2.538 1.00 90.62 88 VAL A O 1
ATOM 696 N N . ASN A 1 89 ? 1.190 1.437 1.908 1.00 88.69 89 ASN A N 1
ATOM 697 C CA . ASN A 1 89 ? 2.639 1.510 2.067 1.00 88.69 89 ASN A CA 1
ATOM 698 C C . ASN A 1 89 ? 3.252 2.580 1.137 1.00 88.69 89 ASN A C 1
ATOM 700 O O . ASN A 1 89 ? 3.222 2.396 -0.084 1.00 88.69 89 ASN A O 1
ATOM 704 N N . PRO A 1 90 ? 3.895 3.644 1.660 1.00 86.38 90 PRO A N 1
ATOM 705 C CA . PRO A 1 90 ? 4.424 4.716 0.814 1.00 86.38 90 PRO A CA 1
ATOM 706 C C . PRO A 1 90 ? 5.612 4.343 -0.082 1.00 86.38 90 PRO A C 1
ATOM 708 O O . PRO A 1 90 ? 5.966 5.123 -0.970 1.00 86.38 90 PRO A O 1
ATOM 711 N N . ILE A 1 91 ? 6.261 3.198 0.157 1.00 82.62 91 ILE A N 1
ATOM 712 C CA . ILE A 1 91 ? 7.331 2.687 -0.706 1.00 82.62 91 ILE A CA 1
ATOM 713 C C . ILE A 1 91 ? 6.734 1.840 -1.820 1.00 82.62 91 ILE A C 1
ATOM 715 O O . ILE A 1 91 ? 6.966 2.147 -2.980 1.00 82.62 91 ILE A O 1
ATOM 719 N N . HIS A 1 92 ? 5.985 0.785 -1.498 1.00 76.44 92 HIS A N 1
ATOM 720 C CA . HIS A 1 92 ? 5.541 -0.180 -2.512 1.00 76.44 92 HIS A CA 1
ATOM 721 C C . HIS A 1 92 ? 4.214 0.204 -3.187 1.00 76.44 92 HIS A C 1
ATOM 723 O O . HIS A 1 92 ? 3.868 -0.376 -4.209 1.00 76.44 92 HIS A O 1
ATOM 729 N N . GLY A 1 93 ? 3.461 1.159 -2.629 1.00 79.19 93 GLY A N 1
ATOM 730 C CA . GLY A 1 93 ? 2.108 1.494 -3.094 1.00 79.19 93 GLY A CA 1
ATOM 731 C C . GLY A 1 93 ? 1.074 0.399 -2.803 1.00 79.19 93 GLY A C 1
ATOM 732 O O . GLY A 1 93 ? -0.024 0.411 -3.349 1.00 79.19 93 GLY A O 1
ATOM 733 N N . GLU A 1 94 ? 1.426 -0.565 -1.954 1.00 80.56 94 GLU A N 1
ATOM 734 C CA . GLU A 1 94 ? 0.605 -1.721 -1.622 1.00 80.56 94 GLU A CA 1
ATOM 735 C C . GLU A 1 94 ? -0.479 -1.324 -0.612 1.00 80.56 94 GLU A C 1
ATOM 737 O O . GLU A 1 94 ? -0.204 -1.156 0.575 1.00 80.56 94 GLU A O 1
ATOM 742 N N . GLY A 1 95 ? -1.706 -1.122 -1.094 1.00 85.81 95 GLY A N 1
ATOM 743 C CA . GLY A 1 95 ? -2.881 -0.862 -0.251 1.00 85.81 95 GLY A CA 1
ATOM 744 C C . GLY A 1 95 ? -3.736 -2.108 -0.016 1.00 85.81 95 GLY A C 1
ATOM 745 O O . GLY A 1 95 ? -4.259 -2.308 1.073 1.00 85.81 95 GLY A O 1
ATOM 746 N N . LEU A 1 96 ? -3.831 -3.005 -1.006 1.00 86.56 96 LEU A N 1
ATOM 747 C CA . LEU A 1 96 ? -4.766 -4.140 -0.978 1.00 86.56 96 LEU A CA 1
ATOM 748 C C . LEU A 1 96 ? -4.536 -5.100 0.194 1.00 86.56 96 LEU A C 1
ATOM 750 O O . LEU A 1 96 ? -5.498 -5.500 0.850 1.00 86.56 96 LEU A O 1
ATOM 754 N N . ASN A 1 97 ? -3.282 -5.435 0.500 1.00 85.25 97 ASN A N 1
ATOM 755 C CA . ASN A 1 97 ? -2.978 -6.321 1.623 1.00 85.25 97 ASN A CA 1
ATOM 756 C C . ASN A 1 97 ? -3.330 -5.672 2.970 1.00 85.25 97 ASN A C 1
ATOM 758 O O . ASN A 1 97 ? -3.854 -6.347 3.857 1.00 85.25 97 ASN A O 1
ATOM 762 N N . HIS A 1 98 ? -3.140 -4.358 3.111 1.00 89.69 98 HIS A N 1
ATOM 763 C CA . HIS A 1 98 ? -3.562 -3.613 4.299 1.00 89.69 98 HIS A CA 1
ATOM 764 C C . HIS A 1 98 ? -5.078 -3.394 4.358 1.00 89.69 98 HIS A C 1
ATOM 766 O O . HIS A 1 98 ? -5.636 -3.418 5.451 1.00 89.69 98 HIS A O 1
ATOM 772 N N . CYS A 1 99 ? -5.770 -3.269 3.223 1.00 92.44 99 CYS A N 1
ATOM 773 C CA . CYS A 1 99 ? -7.232 -3.299 3.162 1.00 92.44 99 CYS A CA 1
ATOM 774 C C . CYS A 1 99 ? -7.769 -4.647 3.658 1.00 92.44 99 CYS A C 1
ATOM 776 O O . CYS A 1 99 ? -8.632 -4.680 4.531 1.00 92.44 99 CYS A O 1
ATOM 778 N N . ALA A 1 100 ? -7.233 -5.762 3.154 1.00 93.75 100 ALA A N 1
ATOM 779 C CA . ALA A 1 100 ? -7.680 -7.100 3.531 1.00 93.75 100 ALA A CA 1
ATOM 780 C C . ALA A 1 100 ? -7.369 -7.423 5.002 1.00 93.75 100 ALA A C 1
ATOM 782 O O . ALA A 1 100 ? -8.251 -7.842 5.756 1.00 93.75 100 ALA A O 1
ATOM 783 N N . LEU A 1 101 ? -6.125 -7.205 5.441 1.00 93.88 101 LEU A N 1
ATOM 784 C CA . LEU A 1 101 ? -5.730 -7.425 6.832 1.00 93.88 101 LEU A CA 1
ATOM 785 C C . LEU A 1 101 ? -6.442 -6.448 7.775 1.00 93.88 101 LEU A C 1
ATOM 787 O O . LEU A 1 101 ? -6.990 -6.875 8.788 1.00 93.88 101 LEU A O 1
ATOM 791 N N . GLY A 1 102 ? -6.476 -5.161 7.431 1.00 96.06 102 GLY A N 1
ATOM 792 C CA . GLY A 1 102 ? -7.159 -4.121 8.195 1.00 96.06 102 GLY A CA 1
ATOM 793 C C . GLY A 1 102 ? -8.648 -4.413 8.349 1.00 96.06 102 GLY A C 1
ATOM 794 O O . GLY A 1 102 ? -9.151 -4.371 9.465 1.00 96.06 102 GLY A O 1
ATOM 795 N N . GLY A 1 103 ? -9.331 -4.828 7.280 1.00 97.38 103 GLY A N 1
ATOM 796 C CA . GLY A 1 103 ? -10.731 -5.249 7.336 1.00 97.38 103 GLY A CA 1
ATOM 797 C C . GLY A 1 103 ? -10.960 -6.430 8.286 1.00 97.38 103 GLY A C 1
ATOM 798 O O . GLY A 1 103 ? -11.887 -6.404 9.092 1.00 97.38 103 GLY A O 1
ATOM 799 N N . ARG A 1 104 ? -10.075 -7.438 8.280 1.00 97.94 104 ARG A N 1
ATOM 800 C CA . ARG A 1 104 ? -10.143 -8.568 9.229 1.00 97.94 104 ARG A CA 1
ATOM 801 C C . ARG A 1 104 ? -9.934 -8.132 10.681 1.00 97.94 104 ARG A C 1
ATOM 803 O O . ARG A 1 104 ? -10.621 -8.628 11.572 1.00 97.94 104 ARG A O 1
ATOM 810 N N . LEU A 1 105 ? -8.990 -7.226 10.932 1.00 98.19 105 LEU A N 1
ATOM 811 C CA . LEU A 1 105 ? -8.736 -6.690 12.273 1.00 98.19 105 LEU A CA 1
ATOM 812 C C . LEU A 1 105 ? -9.892 -5.800 12.753 1.00 98.19 105 LEU A C 1
ATOM 814 O O . LEU A 1 105 ? -10.287 -5.903 13.912 1.00 98.19 105 LEU A O 1
ATOM 818 N N . ALA A 1 106 ? -10.468 -4.989 11.864 1.00 98.19 106 ALA A N 1
ATOM 819 C CA . ALA A 1 106 ? -11.647 -4.174 12.139 1.00 98.19 106 ALA A CA 1
ATOM 820 C C . ALA A 1 106 ? -12.850 -5.057 12.495 1.00 98.19 106 ALA A C 1
ATOM 822 O O . ALA A 1 106 ? -13.474 -4.859 13.535 1.00 98.19 106 ALA A O 1
ATOM 823 N N . ALA A 1 107 ? -13.111 -6.101 11.701 1.00 98.19 107 ALA A N 1
ATOM 824 C CA . ALA A 1 107 ? -14.165 -7.074 11.982 1.00 98.19 107 ALA A CA 1
ATOM 825 C C . ALA A 1 107 ? -13.978 -7.750 13.351 1.00 98.19 107 ALA A C 1
ATOM 827 O O . ALA A 1 107 ? -14.942 -7.897 14.095 1.00 98.19 107 ALA A O 1
ATOM 828 N N . LYS A 1 108 ? -12.736 -8.093 13.722 1.00 98.19 108 LYS A N 1
ATOM 829 C CA . LYS A 1 108 ? -12.402 -8.659 15.040 1.00 98.19 108 LYS A CA 1
ATOM 830 C C . LYS A 1 108 ? -12.669 -7.691 16.199 1.00 98.19 108 LYS A C 1
ATOM 832 O O . LYS A 1 108 ? -13.057 -8.137 17.276 1.00 98.19 108 LYS A O 1
ATOM 837 N N . ALA A 1 109 ? -12.413 -6.395 16.020 1.00 98.25 109 ALA A N 1
ATOM 838 C CA . ALA A 1 109 ? -12.714 -5.375 17.026 1.00 98.25 109 ALA A 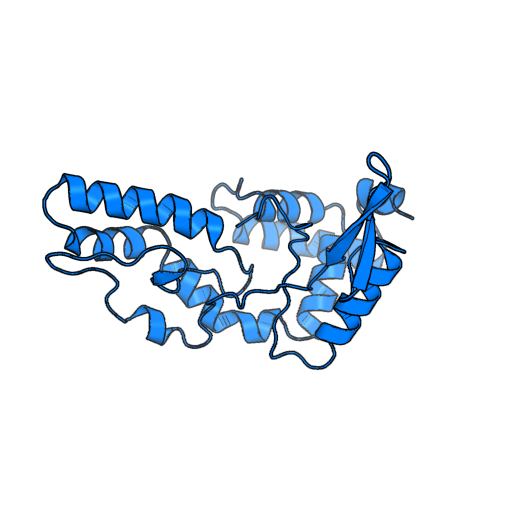CA 1
ATOM 839 C C . ALA A 1 109 ? -14.235 -5.216 17.194 1.00 98.25 109 ALA A C 1
ATOM 841 O O . ALA A 1 109 ? -14.766 -5.350 18.296 1.00 98.25 109 ALA A O 1
ATOM 842 N N . ILE A 1 110 ? -14.949 -5.072 16.074 1.00 97.88 110 ILE A N 1
ATOM 843 C CA . ILE A 1 110 ? -16.412 -4.951 16.042 1.00 97.88 110 ILE A CA 1
ATOM 844 C C . ILE A 1 110 ? -17.087 -6.183 16.659 1.00 97.88 110 ILE A C 1
ATOM 846 O O . ILE A 1 110 ? -17.991 -6.034 17.475 1.00 97.88 110 ILE A O 1
ATOM 850 N N . SER A 1 111 ? -16.623 -7.400 16.355 1.00 98.06 111 SER A N 1
ATOM 851 C CA . SER A 1 111 ? -17.202 -8.633 16.911 1.00 98.06 111 SER A CA 1
ATOM 852 C C . SER A 1 111 ? -17.038 -8.762 18.428 1.00 98.06 111 SER A C 1
ATOM 854 O O . SER A 1 111 ? -17.734 -9.557 19.050 1.00 98.06 111 SER A O 1
ATOM 856 N N . LYS A 1 112 ? -16.108 -8.014 19.033 1.00 97.62 112 LYS A N 1
ATOM 857 C CA . LYS A 1 112 ? -15.929 -7.938 20.491 1.00 97.62 112 LYS A CA 1
ATOM 858 C C . LYS A 1 112 ? -16.814 -6.878 21.153 1.00 97.62 112 LYS A C 1
ATOM 860 O O . LYS A 1 112 ? -16.753 -6.730 22.367 1.00 97.62 112 LYS A O 1
ATOM 865 N N . GLY A 1 113 ? -17.602 -6.138 20.372 1.00 97.69 113 GLY A N 1
ATOM 866 C CA . GLY A 1 113 ? -18.409 -5.020 20.859 1.00 97.69 113 GLY A CA 1
ATOM 867 C C . GLY A 1 113 ? -17.606 -3.748 21.138 1.00 97.69 113 GLY A C 1
ATOM 868 O O . GLY A 1 113 ? -18.155 -2.812 21.711 1.00 97.69 113 GLY A O 1
ATOM 869 N N . ASP A 1 114 ? -16.333 -3.693 20.733 1.00 98.12 114 ASP A N 1
ATOM 870 C CA . ASP A 1 114 ? -15.464 -2.536 20.953 1.00 98.12 114 ASP A CA 1
ATOM 871 C C . ASP A 1 114 ? -14.635 -2.224 19.693 1.00 98.12 114 ASP A C 1
ATOM 873 O O . ASP A 1 114 ? -13.540 -2.769 19.503 1.00 98.12 114 ASP A O 1
ATOM 877 N N . PRO A 1 115 ? -15.139 -1.342 18.808 1.00 98.00 115 PRO A N 1
ATOM 878 C CA . PRO A 1 115 ? -14.425 -0.954 17.597 1.00 98.00 115 PRO A CA 1
ATOM 879 C C . PRO A 1 115 ? -13.110 -0.203 17.867 1.00 98.00 115 PRO A C 1
ATOM 881 O O . PRO A 1 115 ? -12.229 -0.226 17.007 1.00 98.00 115 PRO A O 1
ATOM 884 N N . THR A 1 116 ? -12.925 0.393 19.054 1.00 98.25 116 THR A N 1
ATOM 885 C CA . THR A 1 116 ? -11.690 1.120 19.413 1.00 98.25 116 THR A CA 1
ATOM 886 C C . THR A 1 116 ? -10.473 0.198 19.514 1.00 98.25 116 THR A C 1
ATOM 888 O O . THR A 1 116 ? -9.336 0.630 19.320 1.00 98.25 116 THR A O 1
ATOM 891 N N . LEU A 1 117 ? -10.696 -1.109 19.712 1.00 98.44 117 LEU A N 1
ATOM 892 C CA . LEU A 1 117 ? -9.638 -2.122 19.693 1.00 98.44 117 LEU A CA 1
ATOM 893 C C . LEU A 1 117 ? -8.919 -2.207 18.343 1.00 98.44 117 LEU A C 1
ATOM 895 O O . LEU A 1 117 ? -7.788 -2.699 18.288 1.00 98.44 117 LEU A O 1
ATOM 899 N N . PHE A 1 118 ? -9.542 -1.739 17.255 1.00 98.44 118 PHE A N 1
ATOM 900 C CA . PHE A 1 118 ? -8.888 -1.697 15.952 1.00 98.44 118 PHE A CA 1
ATOM 901 C C . PHE A 1 118 ? -7.593 -0.881 16.005 1.00 98.44 118 PHE A C 1
ATOM 903 O O . PHE A 1 118 ? -6.596 -1.309 15.420 1.00 98.44 118 PHE A O 1
ATOM 910 N N . GLU A 1 119 ? -7.573 0.208 16.777 1.00 97.88 119 GLU A N 1
ATOM 911 C CA . GLU A 1 119 ? -6.406 1.070 16.947 1.00 97.88 119 GLU A CA 1
ATOM 912 C C . GLU A 1 119 ? -5.193 0.303 17.472 1.00 97.88 119 GLU A C 1
ATOM 914 O O . GLU A 1 119 ? -4.093 0.369 16.924 1.00 97.88 119 GLU A O 1
ATOM 919 N N . GLN A 1 120 ? -5.408 -0.526 18.490 1.00 98.00 120 GLN A N 1
ATOM 920 C CA . GLN A 1 120 ? -4.373 -1.400 19.030 1.00 98.00 120 GLN A CA 1
ATOM 921 C C . GLN A 1 120 ? -3.943 -2.469 18.011 1.00 98.00 120 GLN A C 1
ATOM 923 O O . GLN A 1 120 ? -2.759 -2.811 17.894 1.00 98.00 120 GLN A O 1
ATOM 928 N N . TYR A 1 121 ? -4.899 -3.027 17.268 1.00 98.00 121 TYR A N 1
ATOM 929 C CA . TYR A 1 121 ? -4.641 -4.126 16.342 1.00 98.00 121 TYR A CA 1
ATOM 930 C C . TYR A 1 121 ? -3.797 -3.683 15.154 1.00 98.00 121 TYR A C 1
ATOM 932 O O . TYR A 1 121 ? -2.752 -4.278 14.900 1.00 98.00 121 TYR A O 1
ATOM 940 N N . TRP A 1 122 ? -4.174 -2.624 14.444 1.00 96.44 122 TRP A N 1
ATOM 941 C CA . TRP A 1 122 ? -3.382 -2.197 13.292 1.00 96.44 122 TRP A CA 1
ATOM 942 C C . TRP A 1 122 ? -1.986 -1.716 13.715 1.00 96.44 122 TRP A C 1
ATOM 944 O O . TRP A 1 122 ? -0.990 -2.028 13.046 1.00 96.44 122 TRP A O 1
ATOM 954 N N . ARG A 1 123 ? -1.890 -1.048 14.878 1.00 96.56 123 ARG A N 1
ATOM 955 C CA . ARG A 1 123 ? -0.614 -0.593 15.439 1.00 96.56 123 ARG A CA 1
ATOM 956 C C . ARG A 1 123 ? 0.334 -1.747 15.719 1.00 96.56 123 ARG A C 1
ATOM 958 O O . ARG A 1 123 ? 1.500 -1.668 15.339 1.00 96.56 123 ARG A O 1
ATOM 965 N N . SER A 1 124 ? -0.161 -2.833 16.299 1.00 95.81 124 SER A N 1
ATOM 966 C CA . SER A 1 124 ? 0.662 -4.015 16.584 1.00 95.81 124 SER A CA 1
ATOM 967 C C . SER A 1 124 ? 1.047 -4.817 15.336 1.00 95.81 124 SER A C 1
ATOM 969 O O . SER A 1 124 ? 2.117 -5.423 15.316 1.00 95.81 124 SER A O 1
ATOM 971 N N . HIS A 1 125 ? 0.219 -4.807 14.289 1.00 92.44 125 HIS A N 1
ATOM 972 C CA . HIS A 1 125 ? 0.446 -5.631 13.103 1.00 92.44 125 HIS A CA 1
ATOM 973 C C . HIS A 1 125 ? 1.317 -4.972 12.028 1.00 92.44 125 HIS A C 1
ATOM 975 O O . HIS A 1 125 ? 2.194 -5.642 11.487 1.00 92.44 125 HIS A O 1
ATOM 981 N N . TYR A 1 126 ? 1.075 -3.704 11.674 1.00 91.81 126 TYR A N 1
ATOM 982 C CA . TYR A 1 126 ? 1.725 -3.111 10.494 1.00 91.81 126 TYR A CA 1
ATOM 983 C C . TYR A 1 126 ? 2.066 -1.617 10.586 1.00 91.81 126 TYR A C 1
ATOM 985 O O . TYR A 1 126 ? 2.662 -1.088 9.646 1.00 91.81 126 TYR A O 1
ATOM 993 N N . SER A 1 127 ? 1.785 -0.922 11.699 1.00 92.94 127 SER A N 1
ATOM 994 C CA . SER A 1 127 ? 2.145 0.506 11.818 1.00 92.94 127 SER A CA 1
ATOM 995 C C . SER A 1 127 ? 3.636 0.757 11.625 1.00 92.94 127 SER A C 1
ATOM 997 O O . SER A 1 127 ? 4.023 1.617 10.842 1.00 92.94 127 SER A O 1
ATOM 999 N N . ARG A 1 128 ? 4.497 -0.037 12.270 1.00 91.75 128 ARG A N 1
ATOM 1000 C CA . ARG A 1 128 ? 5.953 0.144 12.207 1.00 91.75 128 ARG A CA 1
ATOM 1001 C C . ARG A 1 128 ? 6.462 0.219 10.769 1.00 91.75 128 ARG A C 1
ATOM 1003 O O . ARG A 1 128 ? 7.348 1.020 10.475 1.00 91.75 128 ARG A O 1
ATOM 1010 N N . ASP A 1 129 ? 5.900 -0.598 9.887 1.00 88.25 129 ASP A N 1
ATOM 1011 C CA . ASP A 1 129 ? 6.300 -0.635 8.487 1.00 88.25 129 ASP A CA 1
ATOM 1012 C C . ASP A 1 129 ? 5.749 0.575 7.715 1.00 88.25 129 ASP A C 1
ATOM 1014 O O . ASP A 1 129 ? 6.484 1.141 6.907 1.00 88.25 129 ASP A O 1
ATOM 1018 N N . MET A 1 130 ? 4.542 1.064 8.039 1.00 90.50 130 MET A N 1
ATOM 1019 C CA . MET A 1 130 ? 3.990 2.324 7.505 1.00 90.50 130 MET A CA 1
ATOM 1020 C C . MET A 1 130 ? 4.852 3.540 7.869 1.00 90.50 130 MET A C 1
ATOM 1022 O O . MET A 1 130 ? 5.285 4.276 6.979 1.00 90.50 130 MET A O 1
ATOM 1026 N N . TYR A 1 131 ? 5.178 3.723 9.155 1.00 93.00 131 TYR A N 1
ATOM 1027 C CA . TYR A 1 131 ? 6.007 4.848 9.614 1.00 93.00 131 TYR A CA 1
ATOM 1028 C C . TYR A 1 131 ? 7.399 4.806 8.986 1.00 93.00 131 TYR A C 1
ATOM 1030 O O . TYR A 1 131 ? 7.923 5.830 8.540 1.00 93.00 131 TYR A O 1
ATOM 1038 N N . ARG A 1 132 ? 8.021 3.622 8.933 1.00 90.56 132 ARG A N 1
ATOM 1039 C CA . ARG A 1 132 ? 9.326 3.455 8.279 1.00 90.56 132 ARG A CA 1
ATOM 1040 C C . ARG A 1 132 ? 9.247 3.810 6.805 1.00 90.56 132 ARG A C 1
ATOM 1042 O O . ARG A 1 132 ? 10.116 4.531 6.315 1.00 90.56 132 ARG A O 1
ATOM 1049 N N . ALA A 1 133 ? 8.223 3.332 6.108 1.00 89.25 133 ALA A N 1
ATOM 1050 C CA . ALA A 1 133 ? 8.059 3.577 4.689 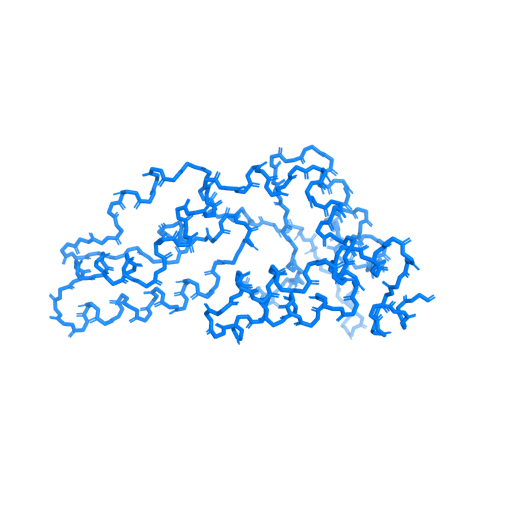1.00 89.25 133 ALA A CA 1
ATOM 1051 C C . ALA A 1 133 ? 7.835 5.066 4.378 1.00 89.25 133 ALA A C 1
ATOM 1053 O O . ALA A 1 133 ? 8.546 5.606 3.529 1.00 89.25 133 ALA A O 1
ATOM 1054 N N . ALA A 1 134 ? 6.966 5.763 5.118 1.00 90.12 134 ALA A N 1
ATOM 1055 C CA . ALA A 1 134 ? 6.780 7.213 4.981 1.00 90.12 134 ALA A CA 1
ATOM 1056 C C . ALA A 1 134 ? 8.094 7.991 5.168 1.00 90.12 134 ALA A C 1
ATOM 1058 O O . ALA A 1 134 ? 8.457 8.813 4.329 1.00 90.12 134 ALA A O 1
ATOM 1059 N N . ASN A 1 135 ? 8.872 7.656 6.203 1.0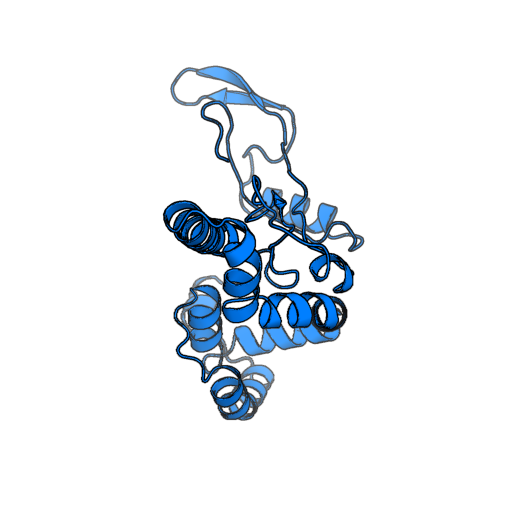0 90.19 135 ASN A N 1
ATOM 1060 C CA . ASN A 1 135 ? 10.138 8.330 6.511 1.00 90.19 135 ASN A CA 1
ATOM 1061 C C . ASN A 1 135 ? 11.269 8.060 5.506 1.00 90.19 135 ASN A C 1
ATOM 1063 O O . ASN A 1 135 ? 12.191 8.867 5.359 1.00 90.19 135 ASN A O 1
ATOM 1067 N N . THR A 1 136 ? 11.267 6.899 4.849 1.00 87.75 136 THR A N 1
ATOM 1068 C CA . THR A 1 136 ? 12.419 6.441 4.051 1.00 87.75 136 THR A CA 1
ATOM 1069 C C . THR A 1 136 ? 12.200 6.512 2.547 1.00 87.75 136 THR A C 1
ATOM 1071 O O . THR A 1 136 ? 13.186 6.562 1.803 1.00 87.75 136 THR A O 1
ATOM 1074 N N . LYS A 1 137 ? 10.953 6.603 2.072 1.00 84.88 137 LYS A N 1
ATOM 1075 C CA . LYS A 1 137 ? 10.634 6.588 0.637 1.00 84.88 137 LYS A CA 1
ATOM 1076 C C . LYS A 1 137 ? 11.406 7.621 -0.178 1.00 84.88 137 LYS A C 1
ATOM 1078 O O . LYS A 1 137 ? 11.927 7.292 -1.236 1.00 84.88 137 LYS A O 1
ATOM 1083 N N . HIS A 1 138 ? 11.569 8.843 0.332 1.00 83.06 138 HIS A N 1
ATOM 1084 C CA . HIS A 1 138 ? 12.273 9.909 -0.386 1.00 83.06 138 HIS A CA 1
ATOM 1085 C C . HIS A 1 138 ? 13.756 9.602 -0.608 1.00 83.06 138 HIS A C 1
ATOM 1087 O O . HIS A 1 138 ? 14.355 10.139 -1.533 1.00 83.06 138 HIS A O 1
ATOM 1093 N N . LYS A 1 139 ? 14.360 8.746 0.227 1.00 83.69 139 LYS A N 1
ATOM 1094 C CA . LYS A 1 139 ? 15.734 8.264 0.042 1.00 83.69 139 LYS A CA 1
ATOM 1095 C C . LYS A 1 139 ? 15.770 7.131 -0.981 1.00 83.69 139 LYS A C 1
ATOM 1097 O O . LYS A 1 139 ? 16.605 7.169 -1.878 1.00 83.69 139 LYS A O 1
ATOM 1102 N N . ILE A 1 140 ? 14.839 6.182 -0.872 1.00 82.62 140 ILE A N 1
ATOM 1103 C CA . ILE A 1 140 ? 14.733 5.016 -1.763 1.00 82.62 140 ILE A CA 1
ATOM 1104 C C . ILE A 1 140 ? 14.499 5.452 -3.211 1.00 82.62 140 ILE A C 1
ATOM 1106 O O . ILE A 1 140 ? 15.195 4.993 -4.110 1.00 82.62 140 ILE A O 1
ATOM 1110 N N . TYR A 1 141 ? 13.591 6.403 -3.425 1.00 79.38 141 TYR A N 1
ATOM 1111 C CA . TYR A 1 141 ? 13.236 6.900 -4.753 1.00 79.38 141 TYR A CA 1
ATOM 1112 C C . TYR A 1 141 ? 14.259 7.870 -5.369 1.00 79.38 141 TYR A C 1
ATOM 1114 O O . TYR A 1 141 ? 14.045 8.347 -6.483 1.00 79.38 141 TYR A O 1
ATOM 1122 N N . LYS A 1 142 ? 15.395 8.165 -4.712 1.00 83.06 142 LYS A N 1
ATOM 1123 C CA . LYS A 1 142 ? 16.448 8.964 -5.360 1.00 83.06 142 LYS A CA 1
ATOM 1124 C C . LYS A 1 142 ? 17.033 8.193 -6.553 1.00 83.06 142 LYS A C 1
ATOM 1126 O O . LYS A 1 142 ? 17.279 6.990 -6.426 1.00 83.06 142 LYS A O 1
ATOM 1131 N N . PRO A 1 143 ? 17.375 8.872 -7.667 1.00 81.06 143 PRO A N 1
ATOM 1132 C CA . PRO A 1 143 ? 17.871 8.216 -8.880 1.00 81.06 143 PRO A CA 1
ATOM 1133 C C . PRO A 1 143 ? 19.043 7.260 -8.644 1.00 81.06 143 PRO A C 1
ATOM 1135 O O . PRO A 1 143 ? 19.096 6.187 -9.239 1.00 81.06 143 PRO A O 1
ATOM 1138 N N . PHE A 1 144 ? 19.971 7.627 -7.756 1.00 84.94 144 PHE A N 1
ATOM 1139 C CA . PHE A 1 144 ? 21.112 6.785 -7.402 1.00 84.94 144 PHE A CA 1
ATOM 1140 C C . PHE A 1 144 ? 20.682 5.455 -6.761 1.00 84.94 144 PHE A C 1
ATOM 1142 O O . PHE A 1 144 ? 21.069 4.393 -7.245 1.00 84.94 144 PHE A O 1
ATOM 1149 N N . PHE A 1 145 ? 19.837 5.501 -5.724 1.00 83.31 145 PHE A N 1
ATOM 1150 C CA . PHE A 1 145 ? 19.370 4.303 -5.019 1.00 83.31 145 PHE A CA 1
ATOM 1151 C C . PHE A 1 145 ? 18.534 3.399 -5.922 1.00 83.31 145 PHE A C 1
ATOM 1153 O O . PHE A 1 145 ? 18.744 2.189 -5.920 1.00 83.31 145 PHE A O 1
ATOM 1160 N N . MET A 1 146 ? 17.662 3.973 -6.756 1.00 82.88 146 MET A N 1
ATOM 1161 C CA . MET A 1 146 ? 16.888 3.202 -7.731 1.00 82.88 146 MET A CA 1
ATOM 1162 C C . MET A 1 146 ? 17.790 2.495 -8.749 1.00 82.88 146 MET A C 1
ATOM 1164 O O . MET A 1 146 ? 17.616 1.304 -8.992 1.00 82.88 146 MET A O 1
ATOM 1168 N N . LYS A 1 147 ? 18.791 3.186 -9.315 1.00 85.31 147 LYS A N 1
ATOM 1169 C CA . LYS A 1 147 ? 19.745 2.580 -10.264 1.00 85.31 147 LYS A CA 1
ATOM 1170 C C . LYS A 1 147 ? 20.511 1.417 -9.635 1.00 85.31 147 LYS A C 1
ATOM 1172 O O . LYS A 1 147 ? 20.607 0.355 -10.247 1.00 85.31 147 LYS A O 1
ATOM 1177 N N . VAL A 1 148 ? 21.012 1.603 -8.413 1.00 86.88 148 VAL A N 1
ATOM 1178 C CA . VAL A 1 148 ? 21.703 0.546 -7.659 1.00 86.88 148 VAL A CA 1
ATOM 1179 C C . VAL A 1 148 ? 20.755 -0.617 -7.369 1.00 86.88 148 VAL A C 1
ATOM 1181 O O . VAL A 1 148 ? 21.102 -1.764 -7.640 1.00 86.88 148 VAL A O 1
ATOM 1184 N N . GLY A 1 149 ? 19.539 -0.337 -6.895 1.00 84.88 149 GLY A N 1
ATOM 1185 C CA . GLY A 1 149 ? 18.518 -1.346 -6.618 1.00 84.88 149 GLY A CA 1
ATOM 1186 C C . GLY A 1 149 ? 18.168 -2.185 -7.847 1.00 84.88 149 GLY A C 1
ATOM 1187 O O . GLY A 1 149 ? 18.156 -3.410 -7.763 1.00 84.88 149 GLY A O 1
ATOM 1188 N N . PHE A 1 150 ? 17.975 -1.556 -9.011 1.00 85.94 150 PHE A N 1
ATOM 1189 C CA . PHE A 1 150 ? 17.738 -2.272 -10.267 1.00 85.94 150 PHE A CA 1
ATOM 1190 C C . PHE A 1 150 ? 18.943 -3.102 -10.714 1.00 85.94 150 PHE A C 1
ATOM 1192 O O . PHE A 1 150 ? 18.761 -4.223 -11.186 1.00 85.94 150 PHE A O 1
ATOM 1199 N N . ALA A 1 151 ? 20.167 -2.583 -10.583 1.00 86.75 151 ALA A N 1
ATOM 1200 C CA . ALA A 1 151 ? 21.372 -3.331 -10.935 1.00 86.75 151 ALA A CA 1
ATOM 1201 C C . ALA A 1 151 ? 21.514 -4.587 -10.065 1.00 86.75 151 ALA A C 1
ATOM 1203 O O . ALA A 1 151 ? 21.653 -5.690 -10.591 1.00 86.75 151 ALA A O 1
ATOM 1204 N N . LEU A 1 152 ? 21.380 -4.428 -8.748 1.00 88.50 152 LEU A N 1
ATOM 1205 C CA . LEU A 1 152 ? 21.426 -5.518 -7.778 1.00 88.50 152 LEU A CA 1
ATOM 1206 C C . LEU A 1 152 ? 20.287 -6.516 -7.982 1.00 88.50 152 LEU A C 1
ATOM 1208 O O . LEU A 1 152 ? 20.515 -7.724 -7.959 1.00 88.50 152 LEU A O 1
ATOM 1212 N N . GLY A 1 153 ? 19.072 -6.035 -8.238 1.00 86.81 153 GLY A N 1
ATOM 1213 C CA . GLY A 1 153 ? 17.907 -6.893 -8.411 1.00 86.81 153 GLY A CA 1
ATOM 1214 C C . GLY A 1 153 ? 17.942 -7.752 -9.668 1.00 86.81 153 GLY A C 1
ATOM 1215 O O . GLY A 1 153 ? 17.272 -8.774 -9.711 1.00 86.81 153 GLY A O 1
ATOM 1216 N N . ARG A 1 154 ? 18.767 -7.408 -10.663 1.00 88.19 154 ARG A N 1
ATOM 1217 C CA . ARG A 1 154 ? 18.989 -8.243 -11.855 1.00 88.19 154 ARG A CA 1
ATOM 1218 C C . ARG A 1 154 ? 19.938 -9.413 -11.604 1.00 88.19 154 ARG A C 1
ATOM 1220 O O . ARG A 1 154 ? 20.012 -10.314 -12.440 1.00 88.19 154 ARG A O 1
ATOM 1227 N N . THR A 1 155 ? 20.671 -9.407 -10.494 1.00 90.56 155 THR A N 1
ATOM 1228 C CA . THR A 1 155 ? 21.687 -10.423 -10.202 1.00 90.56 155 THR A CA 1
ATOM 1229 C C . THR A 1 155 ? 21.055 -11.722 -9.700 1.00 90.56 155 THR A C 1
ATOM 1231 O O . THR A 1 155 ? 20.061 -11.676 -8.970 1.00 90.56 155 THR A O 1
ATOM 1234 N N . PRO A 1 156 ? 21.623 -12.898 -10.022 1.00 87.69 156 PRO A N 1
ATOM 1235 C CA . PRO A 1 156 ? 21.112 -14.167 -9.510 1.00 87.69 156 PRO A CA 1
ATOM 1236 C C . PRO A 1 156 ? 21.035 -14.247 -7.979 1.00 87.69 156 PRO A C 1
ATOM 1238 O O . PRO A 1 156 ? 20.125 -14.880 -7.450 1.00 87.69 156 PRO A O 1
ATOM 1241 N N . ALA A 1 157 ? 21.960 -13.601 -7.261 1.00 86.75 157 ALA A N 1
ATOM 1242 C CA . ALA A 1 157 ? 21.991 -13.635 -5.802 1.00 86.75 157 ALA A CA 1
ATOM 1243 C C . ALA A 1 157 ? 20.753 -12.977 -5.173 1.00 86.75 157 ALA A C 1
ATOM 1245 O O . ALA A 1 157 ? 20.152 -13.550 -4.256 1.00 86.75 157 ALA A O 1
ATOM 1246 N N . LEU A 1 158 ? 20.367 -11.793 -5.662 1.00 87.81 158 LEU A N 1
ATOM 1247 C CA . LEU A 1 158 ? 19.295 -10.990 -5.068 1.00 87.81 158 LEU A CA 1
ATOM 1248 C C . LEU A 1 158 ? 17.947 -11.097 -5.786 1.00 87.81 158 LEU A C 1
ATOM 1250 O O . LEU A 1 158 ? 16.939 -10.843 -5.133 1.00 87.81 158 LEU A O 1
ATOM 1254 N N . PHE A 1 159 ? 17.889 -11.522 -7.053 1.00 87.81 159 PHE A N 1
ATOM 1255 C CA . PHE A 1 159 ? 16.631 -11.607 -7.809 1.00 87.81 159 PHE A CA 1
ATOM 1256 C C . PHE A 1 159 ? 15.566 -12.437 -7.081 1.00 87.81 159 PHE A C 1
ATOM 1258 O O . PHE A 1 159 ? 14.494 -11.921 -6.777 1.00 87.81 159 PHE A O 1
ATOM 1265 N N . GLY A 1 160 ? 15.880 -13.688 -6.720 1.00 84.31 160 GLY A N 1
ATOM 1266 C CA . GLY A 1 160 ? 14.920 -14.568 -6.039 1.00 84.31 160 GLY A CA 1
ATOM 1267 C C . GLY A 1 160 ? 14.470 -14.015 -4.685 1.00 84.31 160 GLY A C 1
ATOM 1268 O O . GLY A 1 160 ? 13.292 -14.047 -4.357 1.00 84.31 160 GLY A O 1
ATOM 1269 N N . MET A 1 161 ? 15.393 -13.399 -3.942 1.00 83.81 161 MET A N 1
ATOM 1270 C CA . MET A 1 161 ? 15.070 -12.780 -2.659 1.00 83.81 161 MET A CA 1
ATOM 1271 C C . MET A 1 161 ? 14.124 -11.580 -2.809 1.00 83.81 161 MET A C 1
ATOM 1273 O O . MET A 1 161 ? 13.201 -11.428 -2.011 1.00 83.81 161 MET A O 1
ATOM 1277 N N . LEU A 1 162 ? 14.364 -10.712 -3.793 1.00 82.00 162 LEU A N 1
ATOM 1278 C CA . LEU A 1 162 ? 13.476 -9.586 -4.072 1.00 82.00 162 LEU A CA 1
ATOM 1279 C C . LEU A 1 162 ? 12.117 -10.077 -4.572 1.00 82.00 162 LEU A C 1
ATOM 1281 O O . LEU A 1 162 ? 11.103 -9.526 -4.160 1.00 82.00 162 LEU A O 1
ATOM 1285 N N . ALA A 1 163 ? 12.084 -11.134 -5.386 1.00 82.25 163 ALA A N 1
ATOM 1286 C CA . ALA A 1 163 ? 10.842 -11.735 -5.856 1.00 82.25 163 ALA A CA 1
ATOM 1287 C C . ALA A 1 163 ? 9.998 -12.289 -4.691 1.00 82.25 163 ALA A C 1
ATOM 1289 O O . ALA A 1 163 ? 8.798 -12.022 -4.625 1.00 82.25 163 ALA A O 1
ATOM 1290 N N . ASP A 1 164 ? 10.618 -12.985 -3.735 1.00 80.12 164 ASP A N 1
ATOM 1291 C CA . ASP A 1 164 ? 9.936 -13.474 -2.528 1.00 80.12 164 ASP A CA 1
ATOM 1292 C C . ASP A 1 164 ? 9.424 -12.313 -1.660 1.00 80.12 164 ASP A C 1
ATOM 1294 O O . ASP A 1 164 ? 8.320 -12.374 -1.116 1.00 80.12 164 ASP A O 1
ATOM 1298 N N . LEU A 1 165 ? 10.205 -11.227 -1.558 1.00 76.75 165 LEU A N 1
ATOM 1299 C CA . LEU A 1 165 ? 9.802 -10.014 -0.846 1.00 76.75 165 LEU A CA 1
ATOM 1300 C C . LEU A 1 165 ? 8.564 -9.378 -1.493 1.00 76.75 165 LEU A C 1
ATOM 1302 O O . LEU A 1 165 ? 7.620 -9.047 -0.784 1.00 76.75 165 LEU A O 1
ATOM 1306 N N . THR A 1 166 ? 8.538 -9.256 -2.825 1.00 72.94 166 THR A N 1
ATOM 1307 C CA . THR A 1 166 ? 7.387 -8.709 -3.565 1.00 72.94 166 THR A CA 1
ATOM 1308 C C . THR A 1 166 ? 6.154 -9.608 -3.526 1.00 72.94 166 THR A C 1
ATOM 1310 O O . THR A 1 166 ? 5.040 -9.107 -3.622 1.00 72.94 166 THR A O 1
ATOM 1313 N N . ARG A 1 167 ? 6.332 -10.926 -3.360 1.00 72.31 167 ARG A N 1
ATOM 1314 C CA . ARG A 1 167 ? 5.233 -11.885 -3.165 1.00 72.31 167 ARG A CA 1
ATOM 1315 C C . ARG A 1 167 ? 4.690 -11.887 -1.732 1.00 72.31 167 ARG A C 1
ATOM 1317 O O . ARG A 1 167 ? 3.679 -12.526 -1.467 1.00 72.31 167 ARG A O 1
ATOM 1324 N N . GLY A 1 168 ? 5.352 -11.193 -0.802 1.00 66.88 168 GLY A N 1
ATOM 1325 C CA . GLY A 1 168 ? 4.978 -11.196 0.612 1.00 66.88 168 GLY A CA 1
ATOM 1326 C C . GLY A 1 168 ? 5.251 -12.530 1.320 1.00 66.88 168 GLY A C 1
ATOM 1327 O O . GLY A 1 168 ? 4.791 -12.738 2.438 1.00 66.88 168 GLY A O 1
ATOM 1328 N N . GLU A 1 169 ? 6.037 -13.430 0.724 1.00 70.12 169 GLU A N 1
ATOM 1329 C CA . GLU A 1 169 ? 6.323 -14.783 1.242 1.00 70.12 169 GLU A CA 1
ATOM 1330 C C . GLU A 1 169 ? 7.450 -14.790 2.294 1.00 70.12 169 GLU A C 1
ATOM 1332 O O . GLU A 1 169 ? 8.147 -15.781 2.533 1.00 70.12 169 GLU A O 1
ATOM 1337 N N . TYR A 1 170 ? 7.673 -13.647 2.936 1.00 65.19 170 TYR A N 1
ATOM 1338 C CA . TYR A 1 170 ? 8.926 -13.356 3.597 1.00 65.19 170 TYR A CA 1
ATOM 1339 C C . TYR A 1 170 ? 8.910 -13.670 5.112 1.00 65.19 170 TYR A C 1
ATOM 1341 O O . TYR A 1 170 ? 8.246 -13.003 5.900 1.00 65.19 170 TYR A O 1
ATOM 1349 N N . LYS A 1 171 ? 9.713 -14.650 5.564 1.00 61.78 171 LYS A N 1
ATOM 1350 C CA . LYS A 1 171 ? 9.754 -15.159 6.963 1.00 61.78 171 LYS A CA 1
ATOM 1351 C C . LYS A 1 171 ? 10.576 -14.317 7.970 1.00 61.78 171 LYS A C 1
ATOM 1353 O O . LYS A 1 171 ? 11.198 -14.864 8.877 1.00 61.78 171 LYS A O 1
ATOM 1358 N N . GLY A 1 172 ? 10.645 -12.995 7.818 1.00 61.50 172 GLY A N 1
ATOM 1359 C CA . GLY A 1 172 ? 11.222 -12.086 8.833 1.00 61.50 172 GLY A CA 1
ATOM 1360 C C . GLY A 1 172 ? 12.761 -11.954 8.948 1.00 61.50 172 GLY A C 1
ATOM 1361 O O . GLY A 1 172 ? 13.220 -11.143 9.742 1.00 61.50 172 GLY A O 1
ATOM 1362 N N . LYS A 1 173 ? 13.584 -12.641 8.140 1.00 66.50 173 LYS A N 1
ATOM 1363 C CA . LYS A 1 173 ? 15.059 -12.467 8.054 1.00 66.50 173 LYS A CA 1
ATOM 1364 C C . LYS A 1 173 ? 15.580 -11.555 6.904 1.00 66.50 173 LYS A C 1
ATOM 1366 O O . LYS A 1 173 ? 16.689 -11.770 6.415 1.00 66.50 173 LYS A O 1
ATOM 1371 N N . ALA A 1 174 ? 14.776 -10.620 6.367 1.00 70.81 174 ALA A N 1
ATOM 1372 C CA . ALA A 1 174 ? 14.989 -10.071 5.001 1.00 70.81 174 ALA A CA 1
ATOM 1373 C C . ALA A 1 174 ? 16.221 -9.213 4.987 1.00 70.81 174 ALA A C 1
ATOM 1375 O O . ALA A 1 174 ? 17.1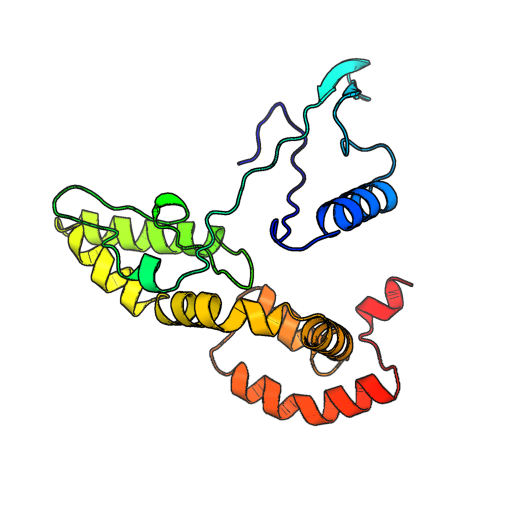11 -9.381 4.169 1.00 70.81 174 ALA A O 1
ATOM 1376 N N . THR A 1 175 ? 16.283 -8.340 5.972 1.00 71.44 175 THR A N 1
ATOM 1377 C CA . THR A 1 175 ? 17.433 -7.507 6.252 1.00 71.44 175 THR A CA 1
ATOM 1378 C C . THR A 1 175 ? 18.703 -8.350 6.359 1.00 71.44 175 THR A C 1
ATOM 1380 O O . THR A 1 175 ? 19.664 -8.078 5.650 1.00 71.44 175 THR A O 1
ATOM 1383 N N . THR A 1 176 ? 18.702 -9.424 7.149 1.00 78.62 176 THR A N 1
ATOM 1384 C CA . THR A 1 176 ? 19.872 -10.300 7.315 1.00 78.62 176 THR A CA 1
ATOM 1385 C C . THR A 1 176 ? 20.284 -10.981 6.008 1.00 78.62 176 THR A C 1
ATOM 1387 O O . THR A 1 176 ? 21.453 -10.933 5.630 1.00 78.62 176 THR A O 1
ATOM 1390 N N . ASN A 1 177 ? 19.329 -11.561 5.277 1.00 80.62 177 ASN A N 1
ATOM 1391 C CA . ASN A 1 177 ? 19.597 -12.218 3.997 1.00 80.62 177 ASN A CA 1
ATOM 1392 C C . ASN A 1 177 ? 20.099 -11.229 2.935 1.00 80.62 177 ASN A C 1
ATOM 1394 O O . ASN A 1 177 ? 20.947 -11.597 2.124 1.00 80.62 177 ASN A O 1
ATOM 1398 N N . PHE A 1 178 ? 19.605 -9.987 2.950 1.00 84.75 178 PHE A N 1
ATOM 1399 C CA . PHE A 1 178 ? 20.057 -8.930 2.047 1.00 84.75 178 PHE A CA 1
ATOM 1400 C C . PHE A 1 178 ? 21.540 -8.659 2.265 1.00 84.75 178 PHE A C 1
ATOM 1402 O O . PHE A 1 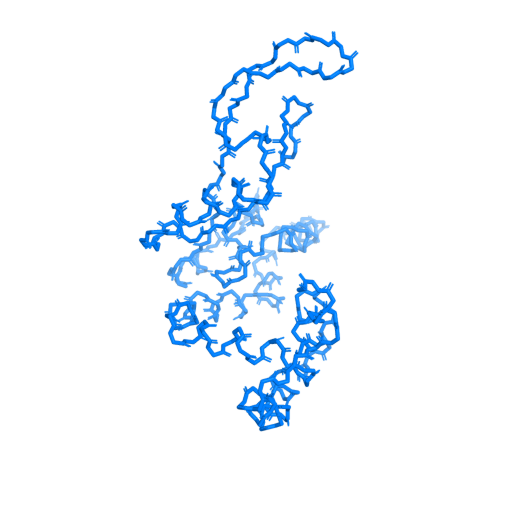178 ? 22.328 -8.762 1.330 1.00 84.75 178 PHE A O 1
ATOM 1409 N N . TRP A 1 179 ? 21.924 -8.372 3.512 1.00 84.31 179 TRP A N 1
ATOM 1410 C CA . TRP A 1 179 ? 23.305 -8.044 3.860 1.00 84.31 179 TRP A CA 1
ATOM 1411 C C . TRP A 1 179 ? 24.264 -9.206 3.602 1.00 84.31 179 TRP A C 1
ATOM 1413 O O . TRP A 1 179 ? 25.371 -8.974 3.130 1.00 84.31 179 TRP A O 1
ATOM 1423 N N . PHE A 1 180 ? 23.825 -10.449 3.817 1.00 89.00 180 PHE A N 1
ATOM 1424 C CA . PHE A 1 180 ? 24.621 -11.633 3.490 1.00 89.00 180 PHE A CA 1
ATOM 1425 C C . PHE A 1 180 ? 24.861 -11.788 1.978 1.00 89.00 180 PHE A C 1
ATOM 1427 O O . PHE A 1 180 ? 25.950 -12.160 1.548 1.00 89.00 180 PHE A O 1
ATOM 1434 N N . LYS A 1 181 ? 23.853 -11.489 1.152 1.00 88.69 181 LYS A N 1
ATOM 1435 C CA . LYS A 1 181 ? 23.919 -11.650 -0.310 1.00 88.69 181 LYS A CA 1
ATOM 1436 C C . LYS A 1 181 ? 24.486 -10.433 -1.046 1.00 88.69 181 LYS A C 1
ATOM 1438 O O . LYS A 1 181 ? 24.872 -10.559 -2.208 1.00 88.69 181 LYS A O 1
ATOM 1443 N N . LEU A 1 182 ? 24.542 -9.271 -0.396 1.00 89.12 182 LEU A N 1
ATOM 1444 C CA . LEU A 1 182 ? 24.947 -8.004 -1.004 1.00 89.12 182 LEU A CA 1
ATOM 1445 C C . LEU A 1 182 ? 26.373 -8.024 -1.591 1.00 89.12 182 LEU A C 1
ATOM 1447 O O . LEU A 1 182 ? 26.510 -7.589 -2.733 1.00 89.12 182 LEU A O 1
ATOM 1451 N N . PRO A 1 183 ? 27.417 -8.551 -0.914 1.00 91.38 183 PRO A N 1
ATOM 1452 C CA . PRO A 1 183 ? 28.766 -8.585 -1.487 1.00 91.38 183 PRO A CA 1
ATOM 1453 C C . PRO A 1 183 ? 28.824 -9.383 -2.794 1.00 91.38 183 PRO A C 1
ATOM 1455 O O . PRO A 1 183 ? 29.366 -8.915 -3.794 1.00 91.38 183 PRO A O 1
ATOM 1458 N N . LEU A 1 184 ? 28.185 -10.558 -2.816 1.00 90.75 184 LEU A N 1
ATOM 1459 C CA . LEU A 1 184 ? 28.100 -11.396 -4.011 1.00 90.75 184 LEU A CA 1
ATOM 1460 C C . LEU A 1 184 ? 27.322 -10.697 -5.132 1.00 90.75 184 LEU A C 1
ATOM 1462 O O . LEU A 1 184 ? 27.731 -10.746 -6.290 1.00 90.75 184 LEU A O 1
ATOM 1466 N N . ALA A 1 185 ? 26.220 -10.028 -4.798 1.00 89.31 185 ALA A N 1
ATOM 1467 C CA . ALA A 1 185 ? 25.427 -9.291 -5.771 1.00 89.31 185 ALA A CA 1
ATOM 1468 C C . ALA A 1 185 ? 26.184 -8.092 -6.361 1.00 89.31 185 ALA A C 1
ATOM 1470 O O . ALA A 1 185 ? 26.065 -7.832 -7.554 1.00 89.31 185 ALA A O 1
ATOM 1471 N N . LEU A 1 186 ? 27.003 -7.388 -5.575 1.00 89.38 186 LEU A N 1
ATOM 1472 C CA . LEU A 1 186 ? 27.854 -6.307 -6.082 1.00 89.38 186 LEU A CA 1
ATOM 1473 C C . LEU A 1 186 ? 28.872 -6.831 -7.100 1.00 89.38 186 LEU A C 1
ATOM 1475 O O . LEU A 1 186 ? 28.992 -6.262 -8.183 1.00 89.38 186 LEU A O 1
ATOM 1479 N N . ILE A 1 187 ? 29.535 -7.952 -6.797 1.00 89.06 187 ILE A N 1
ATOM 1480 C CA . ILE A 1 187 ? 30.446 -8.624 -7.736 1.00 89.06 187 ILE A CA 1
ATOM 1481 C C . ILE A 1 187 ? 29.683 -9.015 -9.009 1.00 89.06 187 ILE A C 1
ATOM 1483 O O . ILE A 1 187 ? 30.080 -8.651 -10.112 1.00 89.06 187 ILE A O 1
ATOM 1487 N N . GLN A 1 188 ? 28.539 -9.688 -8.875 1.00 89.38 188 GLN A N 1
ATOM 1488 C CA . GLN A 1 188 ? 27.711 -10.088 -10.016 1.00 89.38 188 GLN A CA 1
ATOM 1489 C C . GLN A 1 188 ? 27.277 -8.893 -10.878 1.00 89.38 188 GLN A C 1
ATOM 1491 O O . GLN A 1 188 ? 27.307 -8.989 -12.105 1.00 89.38 188 GLN A O 1
ATOM 1496 N N . ALA A 1 189 ? 26.913 -7.766 -10.263 1.00 88.06 189 ALA A N 1
ATOM 1497 C CA . ALA A 1 189 ? 26.530 -6.552 -10.973 1.00 88.06 189 ALA A CA 1
ATOM 1498 C C . ALA A 1 189 ? 27.710 -5.932 -11.741 1.00 88.06 189 ALA A C 1
ATOM 1500 O O . ALA A 1 189 ? 27.532 -5.555 -12.899 1.00 88.06 189 ALA A O 1
ATOM 1501 N N . LEU A 1 190 ? 28.907 -5.879 -11.141 1.00 88.44 190 LEU A N 1
ATOM 1502 C CA . LEU A 1 190 ? 30.127 -5.377 -11.790 1.00 88.44 190 LEU A CA 1
ATOM 1503 C C . LEU A 1 190 ? 30.502 -6.195 -13.033 1.00 88.44 190 LEU A C 1
ATOM 1505 O O . LEU A 1 190 ? 30.900 -5.625 -14.043 1.00 88.44 190 LEU A O 1
ATOM 1509 N N . PHE A 1 191 ? 30.312 -7.516 -12.986 1.00 88.12 191 PHE A N 1
ATOM 1510 C CA . PHE A 1 191 ? 30.575 -8.415 -14.115 1.00 88.12 191 PHE A CA 1
ATOM 1511 C C . PHE A 1 191 ? 29.362 -8.623 -15.047 1.00 88.12 191 PHE A C 1
ATOM 1513 O O . PHE A 1 191 ? 29.388 -9.494 -15.914 1.00 88.12 191 PHE A O 1
ATOM 1520 N N . GLY A 1 192 ? 28.275 -7.862 -14.879 1.00 84.06 192 GLY A N 1
ATOM 1521 C CA . GLY A 1 192 ? 27.110 -7.912 -15.772 1.00 84.06 192 GLY A CA 1
ATOM 1522 C C . GLY A 1 192 ? 26.293 -9.211 -15.711 1.00 84.06 192 GLY A C 1
ATOM 1523 O O . GLY A 1 192 ? 25.542 -9.514 -16.643 1.00 84.06 192 GLY A O 1
ATOM 1524 N N . PHE A 1 193 ? 26.403 -9.990 -14.631 1.00 86.19 193 PHE A N 1
ATOM 1525 C CA . PHE A 1 193 ? 25.622 -11.212 -14.446 1.00 86.19 193 PHE A CA 1
ATOM 1526 C C . PHE A 1 193 ? 24.136 -10.878 -14.287 1.00 86.19 193 PHE A C 1
ATOM 1528 O O . PHE A 1 193 ? 23.740 -10.045 -13.473 1.00 86.19 193 PHE A O 1
ATOM 1535 N N . LYS A 1 194 ? 23.296 -11.592 -15.039 1.00 85.81 194 LYS A N 1
ATOM 1536 C CA . LYS A 1 194 ? 21.833 -11.477 -14.992 1.00 85.81 194 LYS A CA 1
ATOM 1537 C C . LYS A 1 194 ? 21.200 -12.812 -14.612 1.00 85.81 194 LYS A C 1
ATOM 1539 O O . LYS A 1 194 ? 21.695 -13.863 -15.030 1.00 85.81 194 LYS A O 1
ATOM 1544 N N . HIS A 1 195 ? 20.105 -12.768 -13.856 1.00 87.19 195 HIS A N 1
ATOM 1545 C CA . HIS A 1 195 ? 19.258 -13.931 -13.592 1.00 87.19 195 HIS A CA 1
ATOM 1546 C C . HIS A 1 195 ? 18.765 -14.557 -14.909 1.00 87.19 195 HIS A C 1
ATOM 1548 O O . HIS A 1 195 ? 18.549 -13.845 -15.892 1.00 87.19 195 HIS A O 1
ATOM 1554 N N . LYS A 1 196 ? 18.600 -15.887 -14.938 1.00 83.69 196 LYS A N 1
ATOM 1555 C CA . LYS A 1 196 ? 18.267 -16.640 -16.163 1.00 83.69 196 LYS A CA 1
ATOM 1556 C C . LYS A 1 196 ? 16.967 -16.153 -16.809 1.00 83.69 196 LYS A C 1
ATOM 1558 O O . LYS A 1 196 ? 16.936 -15.962 -18.016 1.00 83.69 196 LYS A O 1
ATOM 1563 N N . GLU A 1 197 ? 15.951 -15.859 -16.001 1.00 76.38 197 GLU A N 1
ATOM 1564 C CA . GLU A 1 197 ? 14.659 -15.346 -16.482 1.00 76.38 197 GLU A CA 1
ATOM 1565 C C . GLU A 1 197 ? 14.773 -13.975 -17.158 1.00 76.38 197 GLU A C 1
ATOM 1567 O O . GLU A 1 197 ? 14.076 -13.706 -18.125 1.00 76.38 197 GLU A O 1
ATOM 1572 N N . ILE A 1 198 ? 15.700 -13.122 -16.709 1.00 74.31 198 ILE A N 1
ATOM 1573 C CA . ILE A 1 198 ? 15.941 -11.820 -17.346 1.00 74.31 198 ILE A CA 1
ATOM 1574 C C . ILE A 1 198 ? 16.696 -11.993 -18.664 1.00 74.31 198 ILE A C 1
ATOM 1576 O O . ILE A 1 198 ? 16.463 -11.244 -19.607 1.00 74.31 198 ILE A O 1
ATOM 1580 N N . LYS A 1 199 ? 17.608 -12.970 -18.750 1.00 72.81 199 LYS A N 1
ATOM 1581 C CA . LYS A 1 199 ? 18.321 -13.264 -20.001 1.00 72.81 199 LYS A CA 1
ATOM 1582 C C . LYS A 1 199 ? 17.380 -13.745 -21.109 1.00 72.81 199 LYS A C 1
ATOM 1584 O O . LYS A 1 199 ? 17.693 -13.507 -22.261 1.00 72.81 199 LYS A O 1
ATOM 1589 N N . ALA A 1 200 ? 16.265 -14.385 -20.758 1.00 67.50 200 ALA A N 1
ATOM 1590 C CA . ALA A 1 200 ? 15.279 -14.900 -21.708 1.00 67.50 200 ALA A CA 1
ATOM 1591 C C . ALA A 1 200 ? 14.316 -13.832 -22.273 1.00 67.50 200 ALA A C 1
ATOM 1593 O O . ALA A 1 200 ? 13.536 -14.139 -23.167 1.00 67.50 200 ALA A O 1
ATOM 1594 N N . LEU A 1 201 ? 14.337 -12.603 -21.737 1.00 61.94 201 LEU A N 1
ATOM 1595 C CA . LEU A 1 201 ? 13.477 -11.486 -22.166 1.00 61.94 201 LEU A CA 1
ATOM 1596 C C . LEU A 1 201 ? 14.146 -10.549 -23.188 1.00 61.94 201 LEU A C 1
ATOM 1598 O O . LEU A 1 201 ? 13.502 -9.610 -23.654 1.00 61.94 201 LEU A O 1
ATOM 1602 N N . ASN A 1 202 ? 15.425 -10.783 -23.485 1.00 51.59 202 ASN A N 1
ATOM 1603 C CA . ASN A 1 202 ? 16.228 -10.059 -24.470 1.00 51.59 202 ASN A CA 1
ATOM 1604 C C . ASN A 1 202 ? 16.442 -10.927 -25.708 1.00 51.59 202 ASN A C 1
ATOM 1606 O O . ASN A 1 202 ? 16.580 -10.329 -26.794 1.00 51.59 202 ASN A O 1
#

Foldseek 3Di:
DDDPQADDDDDDDDPPDPCVVVVVLVVCCVVPPPPLSAFDWDQDPPPRDIDTHDDDDDDLLADLDLCLLVDQQWDLPGGQWFSSSNPAQLAPRDRPVRRVQLVVLQVVCVVVNHSSCSRVVCCVPPSVRSSCRSVCNVVCPDPVNVVVVVLLCFAPLCVVLVVCVVVVVDPPCSVVSCVVSVVVSVVCSVVVHGDPVVVVVD